Protein 2P0G (pdb70)

InterPro domains:
  IPR011893 Selenoprotein, Rdx-type [PF10262] (5-78)
  IPR011893 Selenoprotein, Rdx-type [TIGR02174] (6-77)
  IPR036249 Thioredoxin-like superfamily [SSF52833] (4-87)

CATH classification: 3.40.30.10

Solvent-accessible surface area: 13845 Å² total

Nearest PDB structures (foldseek):
  2p0g-assembly1_B  TM=1.013E+00  e=7.989E-17  Vibrio cholerae
  2oka-assembly1_D  TM=9.968E-01  e=2.629E-12  Pseudomonas aeruginosa
  2fa8-assembly1_D  TM=9.930E-01  e=7.915E-12  Agrobacterium fabrum str. C58
  2ojl-assembly1_A  TM=9.894E-01  e=1.043E-11  Bordetella parapertussis 12822
  2fa8-assembly1_A  TM=9.937E-01  e=1.576E-11  Agrobacterium fabrum str. C58

Foldseek 3Di:
DKEKEWEDAQPVPCVVLVVLQVLQCVVPVPVYPHHYYHHDHPPWTWMDIPNHTQDTCVVVVHDDDSVSVNVSNVVVD/DAKEKEWEDAQPVPCVVLVVLQVLQCVVPVPRHPHHYYHHDHPPWTWMDIPNHTQDTCVVVVHDDDSVSVNVSNVVVSD/DAKEKEWEDAQPPPCVVLVVLQVLQCVVPVPRHPHHYYHHDHPPWTWMDINNHTQDTCVVVVHDDDSVSVNVSNVVVSD/DKEKEWEDAQPVPCVVLVVLQVLQCVVPVPQYPHHYYHHDHPPWTWMDINNHTQDTCVVVVHDDDSVSVNVSNVVVTPD

Secondary structure (DSSP, 8-state):
-EEEEEEEETTTT--HHHHHHHHHHHHTTTTEEEEEEEEESTT-EEEEETTEEEEEHHHHTS---HHHHHHHHHTT-/--EEEEEEEETTTT--HHHHHHHHHHHHTTTTEEEEEEEEESTT-EEEEETTEEEEEHHHHTS---HHHHHHHHHTT--/--EEEEEEEETTTT--HHHHHHHHHHHHTTTTEEEEEEEEESTT-EEEEETTEEEEEHHHHTS---HHHHHHHHHHHH-/-EEEEEEEETTTT--HHHHHHHHHHHHTTTTEEEEEEEEESTT-EEEEETTEEEEEHHHHTS---HHHHHHHHHTTS--

Sequence (314 aa):
KAQIEIYYCRQCNWLRSAWLSQELLHTFSEEIEYVALHPDTGGRFEIFCNGVQIWERKQEGGFPEAKVLKQRVRDLINKAQIEIYYCRQCNWLRSAWLSQELLHTFSEEIEYVALHPDTGGRFEIFCNGVQIWERKQEGGFPEAKVLKQRVRDLIDNKAQIEIYYCRQCNWLRSAWLSQELLHTFSEEIEYVALHPDTGGRFEIFCNGVQIWERKQEGGFPEAKVLKQRVRDLIDKAQIEIYYCRQCNWLRSAWLSQELLHTFSEEIEYVALHPDTGGRFEIFCNGVQIWERKQEGGFPEAKVLKQRVRDLIDP

Radius of gyration: 19.04 Å; Cα contacts (8 Å, |Δi|>4): 590; chains: 4; bounding box: 46×48×53 Å

Organism: Vibrio cholerae serotype O1 (strain ATCC 39315 / El Tor Inaba N16961) (NCBI:txid243277)

B-factor: mean 28.13, std 13.21, range [5.03, 88.38]

Structure (mmCIF, N/CA/C/O backbone):
data_2P0G
#
_entry.id   2P0G
#
_cell.length_a   81.602
_cell.length_b   81.602
_cell.length_c   105.848
_cell.angle_alpha   90.000
_cell.angle_beta   90.000
_cell.angle_gamma   120.000
#
_symmetry.space_group_name_H-M   'P 31 2 1'
#
loop_
_entity.id
_entity.type
_entity.pdbx_description
1 polymer 'Selenoprotein W-related protein'
2 water water
#
loop_
_atom_site.group_PDB
_atom_site.id
_atom_site.type_symbol
_atom_site.label_atom_id
_atom_site.label_alt_id
_atom_site.label_comp_id
_atom_site.label_asym_id
_atom_site.label_entity_id
_atom_site.label_seq_id
_atom_site.pdbx_PDB_ins_code
_atom_site.Cartn_x
_atom_site.Cartn_y
_atom_site.Cartn_z
_atom_site.occupancy
_atom_site.B_iso_or_equiv
_atom_site.auth_seq_id
_atom_site.auth_comp_id
_atom_site.auth_asym_id
_atom_site.auth_atom_id
_atom_site.pdbx_PDB_model_num
ATOM 1 N N . LYS A 1 3 ? -38.863 26.855 29.102 1.00 31.87 3 LYS A N 1
ATOM 2 C CA . LYS A 1 3 ? -38.126 27.477 30.235 1.00 32.15 3 LYS A CA 1
ATOM 3 C C . LYS A 1 3 ? -37.393 28.742 29.799 1.00 30.50 3 LYS A C 1
ATOM 4 O O . LYS A 1 3 ? -36.944 28.856 28.656 1.00 30.73 3 LYS A O 1
ATOM 10 N N . ALA A 1 4 ? -37.271 29.685 30.727 1.00 28.15 4 ALA A N 1
ATOM 11 C CA . ALA A 1 4 ? -36.638 30.970 30.453 1.00 26.81 4 ALA A CA 1
ATOM 12 C C . ALA A 1 4 ? -35.163 30.922 30.070 1.00 26.14 4 ALA A C 1
ATOM 13 O O . ALA A 1 4 ? -34.386 30.142 30.617 1.00 26.03 4 ALA A O 1
ATOM 15 N N . GLN A 1 5 ? -34.799 31.769 29.113 1.00 24.35 5 GLN A N 1
ATOM 16 C CA . GLN A 1 5 ? -33.422 31.888 28.649 1.00 23.87 5 GLN A CA 1
ATOM 17 C C . GLN A 1 5 ? -33.009 33.318 28.956 1.00 22.29 5 GLN A C 1
ATOM 18 O O . GLN A 1 5 ? -33.545 34.265 28.380 1.00 22.60 5 GLN A O 1
ATOM 24 N N . ILE A 1 6 ? -32.063 33.467 29.875 1.00 20.81 6 ILE A N 1
ATOM 25 C CA . ILE A 1 6 ? -31.596 34.778 30.291 1.00 19.67 6 ILE A CA 1
ATOM 26 C C . ILE A 1 6 ? -30.151 35.055 29.886 1.00 18.93 6 ILE A C 1
ATOM 27 O O . ILE A 1 6 ? -29.262 34.232 30.108 1.00 16.24 6 ILE A O 1
ATOM 32 N N . GLU A 1 7 ? -29.930 36.221 29.287 1.00 18.56 7 GLU A N 1
ATOM 33 C CA . GLU A 1 7 ? -28.606 36.631 28.833 1.00 19.42 7 GLU A CA 1
ATOM 34 C C . GLU A 1 7 ? -28.193 37.921 29.544 1.00 17.66 7 GLU A C 1
ATOM 35 O O . GLU A 1 7 ? -28.967 38.878 29.606 1.00 15.96 7 GLU A O 1
ATOM 41 N N . ILE A 1 8 ? -26.975 37.944 30.076 1.00 17.48 8 ILE A N 1
ATOM 42 C CA . ILE A 1 8 ? -26.463 39.125 30.762 1.00 17.53 8 ILE A CA 1
ATOM 43 C C . ILE A 1 8 ? -25.173 39.600 30.096 1.00 17.78 8 ILE A C 1
ATOM 44 O O . ILE A 1 8 ? -24.151 38.915 30.150 1.00 19.05 8 ILE A O 1
ATOM 49 N N . TYR A 1 9 ? -25.224 40.766 29.459 1.00 17.48 9 TYR A N 1
ATOM 50 C CA . TYR A 1 9 ? -24.048 41.319 28.801 1.00 18.23 9 TYR A CA 1
ATOM 51 C C . TYR A 1 9 ? -23.443 42.406 29.680 1.00 15.87 9 TYR A C 1
ATOM 52 O O . TYR A 1 9 ? -24.129 43.352 30.070 1.00 15.52 9 TYR A O 1
ATOM 61 N N . TYR A 1 10 ? -22.159 42.268 29.996 1.00 15.83 10 TYR A N 1
ATOM 62 C CA . TYR A 1 10 ? -21.481 43.244 30.840 1.00 16.50 10 TYR A CA 1
ATOM 63 C C . TYR A 1 10 ? -20.131 43.652 30.269 1.00 17.31 10 TYR A C 1
ATOM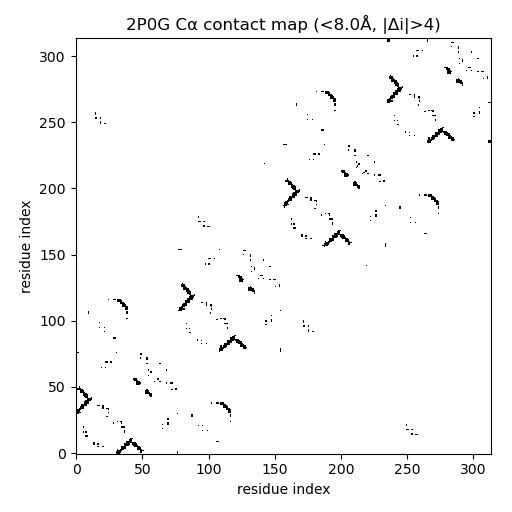 64 O O . TYR A 1 10 ? -19.418 42.832 29.690 1.00 16.18 10 TYR A O 1
ATOM 73 N N . CYS A 1 11 ? -19.779 44.920 30.440 1.00 21.78 11 CYS A N 1
ATOM 74 C CA . CYS A 1 11 ? -18.502 45.416 29.948 1.00 24.37 11 CYS A CA 1
ATOM 75 C C . CYS A 1 11 ? -17.358 44.662 30.614 1.00 24.93 11 CYS A C 1
ATOM 76 O O . CYS A 1 11 ? -17.158 44.741 31.826 1.00 25.32 11 CYS A O 1
ATOM 79 N N . ARG A 1 12 ? -16.616 43.930 29.792 1.00 28.82 12 ARG A N 1
ATOM 80 C CA . ARG A 1 12 ? -15.485 43.105 30.215 1.00 32.19 12 ARG A CA 1
ATOM 81 C C . ARG A 1 12 ? -14.422 43.767 31.094 1.00 32.75 12 ARG A C 1
ATOM 82 O O . ARG A 1 12 ? -13.911 43.146 32.026 1.00 32.49 12 ARG A O 1
ATOM 90 N N . GLN A 1 13 ? -14.086 45.017 30.798 1.00 34.54 13 GLN A N 1
ATOM 91 C CA . GLN A 1 13 ? -13.048 45.724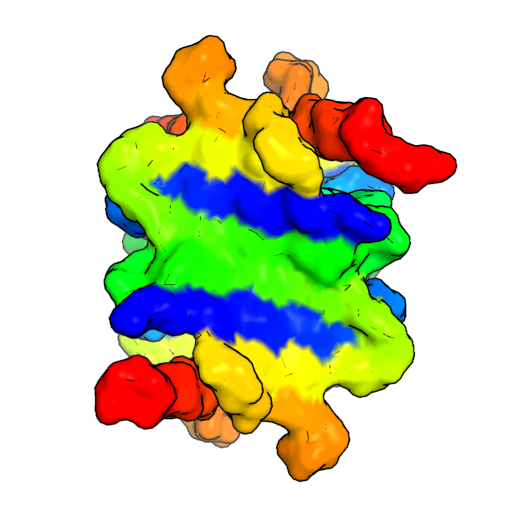 31.547 1.00 37.05 13 GLN A CA 1
ATOM 92 C C . GLN A 1 13 ? -13.541 46.730 32.586 1.00 34.65 13 GLN A C 1
ATOM 93 O O . GLN A 1 13 ? -12.735 47.406 33.220 1.00 33.01 13 GLN A O 1
ATOM 99 N N . CYS A 1 14 ? -14.851 46.835 32.766 1.00 32.23 14 CYS A N 1
ATOM 100 C CA . CYS A 1 14 ? -15.397 47.772 33.742 1.00 31.53 14 CYS A CA 1
ATOM 101 C C . CYS A 1 14 ? -15.527 47.131 35.114 1.00 32.43 14 CYS A C 1
ATOM 102 O O . CYS A 1 14 ? -16.099 47.726 36.023 1.00 31.77 14 CYS A O 1
ATOM 105 N N . ASN A 1 15 ? -15.009 45.914 35.253 1.00 31.60 15 ASN A N 1
ATOM 106 C CA . ASN A 1 15 ? -15.081 45.190 36.516 1.00 32.23 15 ASN A CA 1
ATOM 107 C C . ASN A 1 15 ? -16.549 45.042 36.915 1.00 30.30 15 ASN A C 1
ATOM 108 O O . ASN A 1 15 ? -16.944 45.409 38.022 1.00 29.22 15 ASN A O 1
ATOM 113 N N . TRP A 1 16 ? -17.353 44.509 36.002 1.00 25.79 16 TRP A N 1
ATOM 114 C CA . TRP A 1 16 ? -18.774 44.321 36.258 1.00 21.67 16 TRP A CA 1
ATOM 115 C C . TRP A 1 16 ? -19.173 42.851 36.304 1.00 21.14 16 TRP A C 1
ATOM 116 O O . TRP A 1 16 ? -20.348 42.528 36.476 1.00 20.04 16 TRP A O 1
ATOM 135 N N . LEU A 1 18 ? -18.444 40.666 38.606 1.00 15.73 18 LEU A N 1
ATOM 136 C CA . LEU A 1 18 ? -18.871 40.399 39.972 1.00 14.73 18 LEU A CA 1
ATOM 137 C C . LEU A 1 18 ? -20.374 40.595 40.152 1.00 15.67 18 LEU A C 1
ATOM 138 O O . LEU A 1 18 ? -21.086 39.666 40.535 1.00 16.39 18 LEU A O 1
ATOM 143 N N . ARG A 1 19 ? -20.859 41.796 39.862 1.00 15.67 19 ARG A N 1
ATOM 144 C CA . ARG A 1 19 ? -22.278 42.093 40.010 1.00 15.05 19 ARG A CA 1
ATOM 145 C C . ARG A 1 19 ? -23.143 41.293 39.037 1.00 15.06 19 ARG A C 1
ATOM 146 O O . ARG A 1 19 ? -24.314 41.025 39.310 1.00 14.92 19 ARG A O 1
ATOM 154 N N . SER A 1 20 ? -22.564 40.910 37.904 1.00 15.48 20 SER A N 1
ATOM 155 C CA . SER A 1 20 ? -23.293 40.129 36.913 1.00 13.09 20 SER A CA 1
ATOM 156 C C . SER A 1 20 ? -23.490 38.706 37.423 1.00 14.79 20 SER A C 1
ATOM 157 O O . SER A 1 20 ? -24.580 38.141 37.312 1.00 14.00 20 SER A O 1
ATOM 160 N N . ALA A 1 21 ? -22.426 38.133 37.979 1.00 13.37 21 ALA A N 1
ATOM 161 C CA . ALA A 1 21 ? -22.472 36.776 38.515 1.00 12.88 21 ALA A CA 1
ATOM 162 C C . ALA A 1 21 ? -23.447 36.725 39.679 1.00 12.56 21 ALA A C 1
ATOM 163 O O . ALA A 1 21 ? -24.142 35.727 39.872 1.00 11.37 21 ALA A O 1
ATOM 165 N N . TRP A 1 22 ? -23.491 37.803 40.457 1.00 11.55 22 TRP A N 1
ATOM 166 C CA . TRP A 1 22 ? -24.396 37.881 41.597 1.00 10.26 22 TRP A CA 1
ATOM 167 C C . TRP A 1 22 ? -25.839 37.846 41.116 1.00 12.22 22 TRP A C 1
ATOM 168 O O . TRP A 1 22 ? -26.624 36.997 41.538 1.00 13.17 22 TRP A O 1
ATOM 179 N N . LEU A 1 23 ? -26.184 38.777 40.235 1.00 13.85 23 LEU A N 1
ATOM 180 C CA . LEU A 1 23 ? -27.530 38.847 39.682 1.00 14.21 23 LEU A CA 1
ATOM 181 C C . LEU A 1 23 ? -27.907 37.516 39.042 1.00 13.34 23 LEU A C 1
ATOM 182 O O . LEU A 1 23 ? -29.057 37.085 39.115 1.00 17.66 23 LEU A O 1
ATOM 187 N N . SER A 1 24 ? -26.929 36.866 38.416 1.00 15.10 24 SER A N 1
ATOM 188 C CA . SER A 1 24 ? -27.158 35.573 37.776 1.00 13.91 24 SER A CA 1
ATOM 189 C C . SER A 1 24 ? -27.630 34.553 38.805 1.00 14.02 24 SER A C 1
ATOM 190 O O . SER A 1 24 ? -28.606 33.834 38.577 1.00 16.83 24 SER A O 1
ATOM 193 N N . GLN A 1 25 ? -26.930 34.495 39.934 1.00 14.15 25 GLN A N 1
ATOM 194 C CA . GLN A 1 25 ? -27.273 33.557 40.998 1.00 15.38 25 GLN A CA 1
ATOM 195 C C . GLN A 1 25 ? -28.590 33.916 41.672 1.00 13.82 25 GLN A C 1
ATOM 196 O O . GLN A 1 25 ? -29.311 33.030 42.129 1.00 13.74 25 GLN A O 1
ATOM 202 N N . GLU A 1 26 ? -28.908 35.206 41.739 1.00 12.67 26 GLU A N 1
ATOM 203 C CA . GLU A 1 26 ? -30.168 35.632 42.340 1.00 13.73 26 GLU A CA 1
ATOM 204 C C . GLU A 1 26 ? -31.322 35.031 41.538 1.00 14.73 26 GLU A C 1
ATOM 205 O O . GLU A 1 26 ? -32.296 34.543 42.105 1.00 15.29 26 GLU A O 1
ATOM 211 N N . LEU A 1 27 ? -31.189 35.066 40.214 1.00 16.94 27 LEU A N 1
ATOM 212 C CA . LEU A 1 27 ? -32.205 34.532 39.317 1.00 17.33 27 LEU A CA 1
ATOM 213 C C . LEU A 1 27 ? -32.251 33.005 39.339 1.00 17.43 27 LEU A C 1
ATOM 214 O O . LEU A 1 27 ? -33.327 32.410 39.384 1.00 15.79 27 LEU A O 1
ATOM 219 N N . LEU A 1 28 ? -31.081 32.376 39.305 1.00 19.36 28 LEU A N 1
ATOM 220 C CA . LEU A 1 28 ? -30.995 30.920 39.328 1.00 19.34 28 LEU A CA 1
ATOM 221 C C . LEU A 1 28 ? -31.554 30.358 40.635 1.00 20.88 28 LEU A C 1
ATOM 222 O O . LEU A 1 28 ? -32.120 29.263 40.664 1.00 21.11 28 LEU A O 1
ATOM 227 N N . HIS A 1 29 ? -31.396 31.121 41.710 1.00 20.68 29 HIS A N 1
ATOM 228 C CA . HIS A 1 29 ? -31.863 30.707 43.025 1.00 23.49 29 HIS A CA 1
ATOM 229 C C . HIS A 1 29 ? -33.377 30.849 43.160 1.00 23.75 29 HIS A C 1
ATOM 230 O O . HIS A 1 29 ? -34.047 29.957 43.682 1.00 24.05 29 HIS A O 1
ATOM 237 N N . THR A 1 30 ? -33.908 31.966 42.674 1.00 22.80 30 THR A N 1
ATOM 238 C CA . THR A 1 30 ? -35.337 32.246 42.756 1.00 24.12 30 THR A CA 1
ATOM 239 C C . THR A 1 30 ? -36.192 31.472 41.755 1.00 24.17 30 THR A C 1
ATOM 240 O O . THR A 1 30 ? -37.303 31.054 42.080 1.00 24.80 30 THR A O 1
ATOM 244 N N . PHE A 1 31 ? -35.672 31.277 40.548 1.00 22.40 31 PHE A N 1
ATOM 245 C CA . PHE A 1 31 ? -36.402 30.567 39.502 1.00 22.72 31 PHE A CA 1
ATOM 246 C C . PHE A 1 31 ? -35.666 29.300 39.070 1.00 25.21 31 PHE A C 1
ATOM 247 O O . PHE A 1 31 ? -35.588 28.987 37.880 1.00 22.88 31 PHE A O 1
ATOM 255 N N . SER A 1 32 ? -35.139 28.567 40.044 1.00 27.37 32 SER A N 1
ATOM 256 C CA . SER A 1 32 ? -34.388 27.346 39.776 1.00 30.73 32 SER A CA 1
ATOM 257 C C . SER A 1 32 ? -35.135 26.321 38.929 1.00 32.97 32 SER A C 1
ATOM 258 O O . SER A 1 32 ? -34.514 25.459 38.309 1.00 34.13 32 SER A O 1
ATOM 261 N N . GLU A 1 33 ? -36.459 26.417 38.896 1.00 35.49 33 GLU A N 1
ATOM 262 C CA . GLU A 1 33 ? -37.260 25.471 38.129 1.00 38.78 33 GLU A CA 1
ATOM 263 C C . GLU A 1 33 ? -37.889 26.011 36.849 1.00 36.46 33 GLU A C 1
ATOM 264 O O . GLU A 1 33 ? -38.378 25.236 36.029 1.00 36.77 33 GLU A O 1
ATOM 270 N N . GLU A 1 34 ? -37.873 27.327 36.669 1.00 36.75 34 GLU A N 1
ATOM 271 C CA . GLU A 1 34 ? -38.459 27.924 35.471 1.00 36.96 34 GLU A CA 1
ATOM 272 C C . GLU A 1 34 ? -37.395 28.435 34.507 1.00 33.20 34 GLU A C 1
ATOM 273 O O . GLU A 1 34 ? -37.713 28.977 33.449 1.00 34.24 34 GLU A O 1
ATOM 279 N N . ILE A 1 35 ? -36.130 28.260 34.872 1.00 28.69 35 ILE A N 1
ATOM 280 C CA . ILE A 1 35 ? -35.033 28.732 34.033 1.00 26.17 35 ILE A CA 1
ATOM 281 C C . ILE A 1 35 ? -34.286 27.629 33.297 1.00 24.52 35 ILE A C 1
ATOM 282 O O . ILE A 1 35 ? -33.909 26.616 33.887 1.00 23.90 35 ILE A O 1
ATOM 287 N N . GLU A 1 36 ? -34.073 27.839 32.002 1.00 22.65 36 GLU A N 1
ATOM 288 C CA . GLU A 1 36 ? -33.343 26.882 31.183 1.00 24.05 36 GLU A CA 1
ATOM 289 C C . GLU A 1 36 ? -31.873 27.146 31.460 1.00 21.74 36 GLU A C 1
ATOM 290 O O . GLU A 1 36 ? -31.092 26.221 31.686 1.00 20.33 36 GLU A O 1
ATOM 296 N N . TYR A 1 37 ? -31.513 28.426 31.450 1.00 19.82 37 TYR A N 1
ATOM 297 C CA . TYR A 1 37 ? -30.143 28.842 31.706 1.00 17.67 37 TYR A CA 1
ATOM 298 C C . TYR A 1 37 ? -30.006 30.354 31.827 1.00 16.77 37 TYR A C 1
ATOM 299 O O . TYR A 1 37 ? -30.838 31.117 31.330 1.00 16.72 37 TYR A O 1
ATOM 308 N N . VAL A 1 38 ? -28.941 30.769 32.502 1.00 15.35 38 VAL A N 1
ATOM 309 C CA . VAL A 1 38 ? -28.603 32.175 32.658 1.00 11.93 38 VAL A CA 1
ATOM 310 C C . VAL A 1 38 ? -27.202 32.226 32.073 1.00 13.23 38 VAL A C 1
ATOM 311 O O . VAL A 1 38 ? -26.310 31.504 32.527 1.00 13.79 38 VAL A O 1
ATOM 315 N N . ALA A 1 39 ? -27.005 33.050 31.052 1.00 13.02 39 ALA A N 1
ATOM 316 C CA . ALA A 1 39 ? -25.699 33.141 30.418 1.00 13.08 39 ALA A CA 1
ATOM 317 C C . ALA A 1 39 ? -25.054 34.495 30.620 1.00 15.40 39 ALA A C 1
ATOM 318 O O . ALA A 1 39 ? -25.705 35.532 30.492 1.00 16.15 39 ALA A O 1
ATOM 320 N N . LEU A 1 40 ? -23.768 34.472 30.943 1.00 14.51 40 LEU A N 1
ATOM 321 C CA . LEU A 1 40 ? -23.000 35.691 31.152 1.00 14.50 40 LEU A CA 1
ATOM 322 C C . LEU A 1 40 ? -22.128 35.948 29.927 1.00 15.01 40 LEU A C 1
ATOM 323 O O . LEU A 1 40 ? -21.324 35.099 29.533 1.00 12.30 40 LEU A O 1
ATOM 328 N N . HIS A 1 41 ? -22.300 37.119 29.325 1.00 15.19 41 HIS A N 1
ATOM 329 C CA . HIS A 1 41 ? -21.541 37.488 28.137 1.00 17.50 41 HIS A CA 1
ATOM 330 C C . HIS A 1 41 ? -20.543 38.612 28.376 1.00 19.53 41 HIS A C 1
ATOM 331 O O . HIS A 1 41 ? -20.934 39.772 28.506 1.00 18.99 41 HIS A O 1
ATOM 338 N N . PRO A 1 42 ? -19.243 38.293 28.449 1.00 21.68 42 PRO A N 1
ATOM 339 C CA . PRO A 1 42 ? -18.298 39.391 28.661 1.00 23.67 42 PRO A CA 1
ATOM 340 C C . PRO A 1 42 ? -18.397 40.283 27.421 1.00 25.91 42 PRO A C 1
ATOM 341 O O . PRO A 1 42 ? -18.308 39.788 26.297 1.00 25.52 42 PRO A O 1
ATOM 345 N N . ASP A 1 43 ? -18.592 41.584 27.616 1.00 30.90 43 ASP A N 1
ATOM 346 C CA . ASP A 1 43 ? -18.740 42.491 26.478 1.00 36.76 43 ASP A CA 1
ATOM 347 C C . ASP A 1 43 ? -17.787 43.682 26.448 1.00 36.91 43 ASP A C 1
ATOM 348 O O . ASP A 1 43 ? -16.813 43.737 27.195 1.00 36.60 43 ASP A O 1
ATOM 353 N N . THR A 1 44 ? -18.092 44.641 25.575 1.00 39.13 44 THR A N 1
ATOM 354 C CA . THR A 1 44 ? -17.273 45.838 25.409 1.00 42.40 44 THR A CA 1
ATOM 355 C C . THR A 1 44 ? -17.722 47.039 26.243 1.00 40.11 44 THR A C 1
ATOM 356 O O . THR A 1 44 ? -18.794 47.038 26.850 1.00 41.60 44 THR A O 1
ATOM 360 N N . GLY A 1 45 ? -16.877 48.065 26.240 1.00 39.23 45 GLY A N 1
ATOM 361 C CA . GLY A 1 45 ? -17.105 49.288 26.991 1.00 38.43 45 GLY A CA 1
ATOM 362 C C . GLY A 1 45 ? -18.500 49.764 27.358 1.00 36.99 45 GLY A C 1
ATOM 363 O O . GLY A 1 45 ? -19.396 49.852 26.518 1.00 37.83 45 GLY A O 1
ATOM 364 N N . GLY A 1 46 ? -18.658 50.082 28.640 1.00 34.71 46 GLY A N 1
ATOM 365 C CA . GLY A 1 46 ? -19.910 50.598 29.166 1.00 33.02 46 GLY A CA 1
ATOM 366 C C . GLY A 1 46 ? -21.187 49.800 29.000 1.00 31.80 46 GLY A C 1
ATOM 367 O O . GLY A 1 46 ? -22.244 50.241 29.455 1.00 32.26 46 GLY A O 1
ATOM 368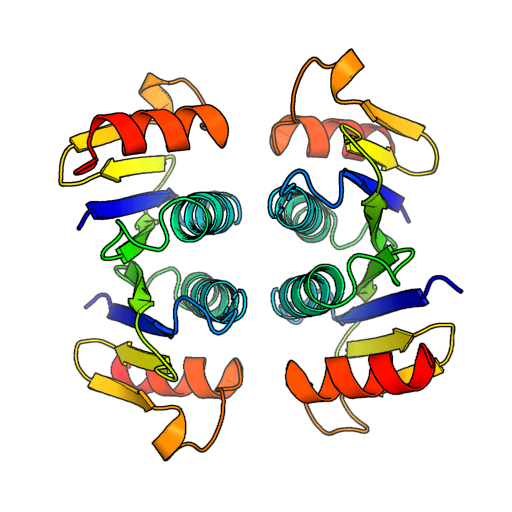 N N . ARG A 1 47 ? -21.117 48.634 28.370 1.00 31.27 47 ARG A N 1
ATOM 369 C CA . ARG A 1 47 ? -22.325 47.845 28.176 1.00 32.86 47 ARG A CA 1
ATOM 370 C C . ARG A 1 47 ? -22.722 46.971 29.359 1.00 30.16 47 ARG A C 1
ATOM 371 O O . ARG A 1 47 ? -21.892 46.295 29.965 1.00 29.40 47 ARG A O 1
ATOM 379 N N . PHE A 1 48 ? -24.009 47.014 29.680 1.00 28.74 48 PHE A N 1
ATOM 380 C CA . PHE A 1 48 ? -24.607 46.203 30.735 1.00 29.08 48 PHE A CA 1
ATOM 381 C C . PHE A 1 48 ? -26.070 46.106 30.332 1.00 28.46 48 PHE A C 1
ATOM 382 O O . PHE A 1 48 ? -26.845 47.039 30.539 1.00 28.42 48 PHE A O 1
ATOM 390 N N . GLU A 1 49 ? -26.439 44.972 29.754 1.00 27.48 49 GLU A N 1
ATOM 391 C CA . GLU A 1 49 ? -27.796 44.773 29.279 1.00 28.18 49 GLU A CA 1
ATOM 392 C C . GLU A 1 49 ? -28.249 43.348 29.574 1.00 26.25 49 GLU A C 1
ATOM 393 O O . GLU A 1 49 ? -27.474 42.404 29.431 1.00 27.17 49 GLU A O 1
ATOM 399 N N . ILE A 1 50 ? -29.503 43.197 29.986 1.00 21.91 50 ILE A N 1
ATOM 400 C CA . ILE A 1 50 ? -30.041 41.884 30.310 1.00 19.94 50 ILE A CA 1
ATOM 401 C C . ILE A 1 50 ? -31.260 41.541 29.460 1.00 21.04 50 ILE A C 1
ATOM 402 O O . ILE A 1 50 ? -32.130 42.381 29.228 1.00 18.84 50 ILE A O 1
ATOM 407 N N . PHE A 1 51 ? -31.310 40.296 28.997 1.00 21.19 51 PHE A N 1
ATOM 408 C CA . PHE A 1 51 ? -32.404 39.821 28.162 1.00 22.22 51 PHE A CA 1
ATOM 409 C C . PHE A 1 51 ? -33.051 38.578 28.758 1.00 21.53 51 PHE A C 1
ATOM 410 O O . PHE A 1 51 ? -32.379 37.751 29.373 1.00 20.89 51 PHE A O 1
ATOM 418 N N . CYS A 1 52 ? -34.360 38.455 28.567 1.00 20.98 52 CYS A N 1
ATOM 419 C CA . CYS A 1 52 ? -35.114 37.308 29.051 1.00 21.31 52 CYS A CA 1
ATOM 420 C C . CYS A 1 52 ? -36.008 36.847 27.906 1.00 22.49 52 CYS A C 1
ATOM 421 O O . CYS A 1 52 ? -36.887 37.584 27.454 1.00 21.25 52 CYS A O 1
ATOM 424 N N . ASN A 1 53 ? -35.772 35.630 27.432 1.00 22.58 53 ASN A N 1
ATOM 425 C CA . ASN A 1 53 ? -36.539 35.080 26.321 1.00 23.66 53 ASN A CA 1
ATOM 426 C C . ASN A 1 53 ? -36.570 36.062 25.153 1.00 24.25 53 ASN A C 1
ATOM 427 O O . ASN A 1 53 ? -37.606 36.258 24.526 1.00 23.82 53 ASN A O 1
ATOM 432 N N . GLY A 1 54 ? -35.428 36.685 24.879 1.00 24.89 54 GLY A N 1
ATOM 433 C CA . GLY A 1 54 ? -35.344 37.623 23.774 1.00 25.54 54 GLY A CA 1
ATOM 434 C C . GLY A 1 54 ? -35.798 39.040 24.074 1.00 24.82 54 GLY A C 1
ATOM 435 O O . GLY A 1 54 ? -35.561 39.949 23.275 1.00 26.07 54 GLY A O 1
ATOM 436 N N . VAL A 1 55 ? -36.448 39.234 25.216 1.00 24.49 55 VAL A N 1
ATOM 437 C CA . VAL A 1 55 ? -36.931 40.556 25.601 1.00 24.63 55 VAL A CA 1
ATOM 438 C C . VAL A 1 55 ? -35.954 41.280 26.521 1.00 27.07 55 VAL A C 1
ATOM 439 O O . VAL A 1 55 ? -35.567 40.751 27.562 1.00 27.03 55 VAL A O 1
ATOM 443 N N . GLN A 1 56 ? -35.559 42.489 26.133 1.00 27.17 56 GLN A N 1
ATOM 444 C CA . GLN A 1 56 ? -34.642 43.282 26.942 1.00 28.58 56 GLN A CA 1
ATOM 445 C C . GLN A 1 56 ? -35.369 43.742 28.199 1.00 28.84 56 GLN A C 1
ATOM 446 O O . GLN A 1 56 ? -36.372 44.451 28.115 1.00 29.49 56 GLN A O 1
ATOM 452 N N . ILE A 1 57 ? -34.872 43.333 29.361 1.00 27.11 57 ILE A N 1
ATOM 453 C CA . ILE A 1 57 ? -35.491 43.728 30.616 1.00 25.10 57 ILE A CA 1
ATOM 454 C C . ILE A 1 57 ? -34.611 44.697 31.393 1.00 25.85 57 ILE A C 1
ATOM 455 O O . ILE A 1 57 ? -34.939 45.083 32.515 1.00 24.82 57 ILE A O 1
ATOM 460 N N . TRP A 1 58 ? -33.492 45.094 30.794 1.00 27.69 58 TRP A N 1
ATOM 461 C CA . TRP A 1 58 ? -32.592 46.043 31.439 1.00 28.89 58 TRP A CA 1
ATOM 462 C C . TRP A 1 58 ? -31.488 46.555 30.528 1.00 31.07 58 TRP A C 1
ATOM 463 O O . TRP A 1 58 ? -30.850 45.794 29.800 1.00 32.62 58 TRP A O 1
ATOM 474 N N . GLU A 1 59 ? -31.274 47.864 30.600 1.00 34.24 59 GLU A N 1
ATOM 475 C CA . GLU A 1 59 ? -30.264 48.560 29.816 1.00 37.97 59 GLU A CA 1
ATOM 476 C C . GLU A 1 59 ? -29.714 49.679 30.695 1.00 37.62 59 GLU A C 1
ATOM 477 O O . GLU A 1 59 ? -30.438 50.602 31.071 1.00 37.63 59 GLU A O 1
ATOM 483 N N . ARG A 1 60 ? -28.427 49.586 31.015 1.00 38.26 60 ARG A N 1
ATOM 484 C CA . ARG A 1 60 ? -27.778 50.557 31.889 1.00 39.77 60 ARG A CA 1
ATOM 485 C C . ARG A 1 60 ? -28.077 52.023 31.609 1.00 41.29 60 ARG A C 1
ATOM 486 O O . ARG A 1 60 ? -28.536 52.736 32.489 1.00 40.35 60 ARG A O 1
ATOM 494 N N . LYS A 1 61 ? -27.803 52.484 30.400 1.00 43.69 61 LYS A N 1
ATOM 495 C CA . LYS A 1 61 ? -28.054 53.880 30.066 1.00 47.86 61 LYS A CA 1
ATOM 496 C C . LYS A 1 61 ? -29.510 54.236 30.227 1.00 47.83 61 LYS A C 1
ATOM 497 O O . LYS A 1 61 ? -29.859 55.226 30.871 1.00 50.03 61 LYS A O 1
ATOM 503 N N . GLN A 1 62 ? -30.356 53.406 29.635 1.00 47.93 62 GLN A N 1
ATOM 504 C CA . GLN A 1 62 ? -31.798 53.585 29.677 1.00 49.35 62 GLN A CA 1
ATOM 505 C C . GLN A 1 62 ? -32.277 53.753 31.118 1.00 45.96 62 GLN A C 1
ATOM 506 O O . GLN A 1 62 ? -33.002 54.695 31.443 1.00 42.63 62 GLN A O 1
ATOM 512 N N . GLU A 1 63 ? -31.858 52.827 31.976 1.00 48.15 63 GLU A N 1
ATOM 513 C CA . GLU A 1 63 ? -32.239 52.841 33.390 1.00 41.97 63 GLU A CA 1
ATOM 514 C C . GLU A 1 63 ? -31.388 53.792 34.219 1.00 39.94 63 GLU A C 1
ATOM 515 O O . GLU A 1 63 ? -31.753 54.137 35.346 1.00 32.20 63 GLU A O 1
ATOM 521 N N . GLY A 1 64 ? -30.239 54.177 33.677 1.00 34.73 64 GLY A N 1
ATOM 522 C CA . GLY A 1 64 ? -29.361 55.075 34.399 1.00 36.72 64 GLY A CA 1
ATOM 523 C C . GLY A 1 64 ? -28.729 54.408 35.600 1.00 37.65 64 GLY A C 1
ATOM 524 O O . GLY A 1 64 ? -28.599 55.035 36.650 1.00 40.69 64 GLY A O 1
ATOM 525 N N . GLY A 1 65 ? -28.343 53.140 35.452 1.00 38.88 65 GLY A N 1
ATOM 526 C CA . GLY A 1 65 ? -27.739 52.422 36.558 1.00 37.48 65 GLY A CA 1
ATOM 527 C C . GLY A 1 65 ? -27.894 50.917 36.500 1.00 35.40 65 GLY A C 1
ATOM 528 O O . GLY A 1 65 ? -28.118 50.344 35.437 1.00 35.88 65 GLY A O 1
ATOM 529 N N . PHE A 1 66 ? -27.772 50.275 37.659 1.00 31.98 66 PHE A N 1
ATOM 530 C CA . PHE A 1 66 ? -27.886 48.827 37.759 1.00 30.41 66 PHE A CA 1
ATOM 531 C C . PHE A 1 66 ? -29.120 48.438 38.572 1.00 31.40 66 PHE A C 1
ATOM 532 O O . PHE A 1 66 ? -29.503 49.128 39.514 1.00 29.91 66 PHE A O 1
ATOM 540 N N . PRO A 1 67 ? -29.752 47.309 38.201 1.00 29.94 67 PRO A N 1
ATOM 541 C CA . PRO A 1 67 ? -30.958 46.784 38.849 1.00 30.74 67 PRO A CA 1
ATOM 542 C C . PRO A 1 67 ? -30.812 46.194 40.235 1.00 32.68 67 PRO A C 1
ATOM 543 O O . PRO A 1 67 ? -29.778 45.607 40.581 1.00 33.05 67 PRO A O 1
ATOM 547 N N . GLU A 1 68 ? -31.871 46.354 41.008 1.00 33.45 68 GLU A N 1
ATOM 548 C CA . GLU A 1 68 ? -31.926 45.818 42.349 1.00 37.47 68 GLU A CA 1
ATOM 549 C C . GLU A 1 68 ? -32.361 44.387 42.129 1.00 35.05 68 GLU A C 1
ATOM 550 O O . GLU A 1 68 ? -33.010 44.083 41.132 1.00 35.11 68 GLU A O 1
ATOM 556 N N . ALA A 1 69 ? -31.990 43.509 43.044 1.00 33.54 69 ALA A N 1
ATOM 557 C CA . ALA A 1 69 ? -32.369 42.118 42.908 1.00 32.56 69 ALA A CA 1
ATOM 558 C C . ALA A 1 69 ? -33.881 41.980 42.759 1.00 32.50 69 ALA A C 1
ATOM 559 O O . ALA A 1 69 ? -34.363 41.239 41.903 1.00 31.10 69 ALA A O 1
ATOM 561 N N . LYS A 1 70 ? -34.629 42.708 43.583 1.00 32.85 70 LYS A N 1
ATOM 562 C CA . LYS A 1 70 ? -36.084 42.651 43.557 1.00 34.97 70 LYS A CA 1
ATOM 563 C C . LYS A 1 70 ? -36.686 43.049 42.206 1.00 31.02 70 LYS A C 1
ATOM 564 O O . LYS A 1 70 ? -37.550 42.350 41.672 1.00 31.37 70 LYS A O 1
ATOM 570 N N . VAL A 1 71 ? -36.234 44.173 41.660 1.00 28.44 71 VAL A N 1
ATOM 571 C CA . VAL A 1 71 ? -36.732 44.655 40.379 1.00 27.37 71 VAL A CA 1
ATOM 572 C C . VAL A 1 71 ? -36.472 43.657 39.250 1.00 25.49 71 VAL A C 1
ATOM 573 O O . VAL A 1 71 ? -37.365 43.354 38.459 1.00 25.61 71 VAL A O 1
ATOM 577 N N . LEU A 1 72 ? -35.250 43.142 39.180 1.00 24.44 72 LEU A N 1
ATOM 578 C CA . LEU A 1 72 ? -34.898 42.187 38.140 1.00 24.42 72 LEU A CA 1
ATOM 579 C C . LEU A 1 72 ? -35.733 40.917 38.237 1.00 24.42 72 LEU A C 1
ATOM 580 O O . LEU A 1 72 ? -36.176 40.380 37.222 1.00 24.44 72 LEU A O 1
ATOM 585 N N . LYS A 1 73 ? -35.937 40.434 39.457 1.00 23.97 73 LYS A N 1
ATOM 586 C CA . LYS A 1 73 ? -36.722 39.222 39.681 1.00 26.66 73 LYS A CA 1
ATOM 587 C C . LYS A 1 73 ? -38.124 39.442 39.158 1.00 26.65 73 LYS A C 1
ATOM 588 O O . LYS A 1 73 ? -38.718 38.580 38.508 1.00 25.90 73 LYS A O 1
ATOM 594 N N . GLN A 1 74 ? -38.649 40.616 39.459 1.00 26.99 74 GLN A N 1
ATOM 595 C CA . GLN A 1 74 ? -39.984 40.943 39.045 1.00 29.98 74 GLN A CA 1
ATOM 596 C C . GLN A 1 74 ? -40.161 41.035 37.528 1.00 28.37 74 GLN A C 1
ATOM 597 O O . GLN A 1 74 ? -41.128 40.502 36.988 1.00 28.16 74 GLN A O 1
ATOM 603 N N . ARG A 1 75 ? -39.230 41.698 36.846 1.00 27.05 75 ARG A N 1
ATOM 604 C CA . ARG A 1 75 ? -39.303 41.823 35.396 1.00 26.08 75 ARG A CA 1
ATOM 605 C C . ARG A 1 75 ? -39.181 40.455 34.720 1.00 26.42 75 ARG A C 1
ATOM 606 O O . ARG A 1 75 ? -39.738 40.230 33.643 1.00 26.48 75 ARG A O 1
ATOM 614 N N . VAL A 1 76 ? -38.444 39.548 35.354 1.00 26.17 76 VAL A N 1
ATOM 615 C CA . VAL A 1 76 ? -38.280 38.202 34.824 1.00 26.15 76 VAL A CA 1
ATOM 616 C C . VAL A 1 76 ? -39.569 37.421 35.060 1.00 28.81 76 VAL A C 1
ATOM 617 O O . VAL A 1 76 ? -40.040 36.702 34.186 1.00 27.94 76 VAL A O 1
ATOM 621 N N . ARG A 1 77 ? -40.127 37.582 36.255 1.00 30.53 77 ARG A N 1
ATOM 622 C CA . ARG A 1 77 ? -41.358 36.903 36.637 1.00 33.69 77 ARG A CA 1
ATOM 623 C C . ARG A 1 77 ? -42.514 37.242 35.701 1.00 35.68 77 ARG A C 1
ATOM 624 O O . ARG A 1 77 ? -43.289 36.373 35.324 1.00 34.32 77 ARG A O 1
ATOM 632 N N . ASP A 1 78 ? -42.618 38.507 35.309 1.00 38.30 78 ASP A N 1
ATOM 633 C CA . ASP A 1 78 ? -43.693 38.949 34.417 1.00 40.32 78 ASP A CA 1
ATOM 634 C C . ASP A 1 78 ? -43.573 38.352 33.013 1.00 39.44 78 ASP A C 1
ATOM 635 O O . ASP A 1 78 ? -44.537 38.378 32.234 1.00 41.20 78 ASP A O 1
ATOM 640 N N . LEU A 1 79 ? -42.398 37.826 32.677 1.00 36.44 79 LEU A N 1
ATOM 641 C CA . LEU A 1 79 ? -42.195 37.250 31.350 1.00 33.80 79 LEU A CA 1
ATOM 642 C C . LEU A 1 79 ? -42.288 35.724 31.324 1.00 33.86 79 LEU A C 1
ATOM 643 O O . LEU A 1 79 ? -42.289 35.121 30.251 1.00 36.41 79 LEU A O 1
ATOM 648 N N . ILE A 1 80 ? -42.397 35.081 32.475 1.00 28.90 80 ILE A N 1
ATOM 649 C CA . ILE A 1 80 ? -42.506 33.636 32.457 1.00 26.47 80 ILE A CA 1
ATOM 650 C C . ILE A 1 80 ? -43.837 33.161 33.013 1.00 26.95 80 ILE A C 1
ATOM 651 O O . ILE A 1 80 ? -44.231 32.024 32.685 1.00 27.26 80 ILE A O 1
ATOM 656 N N . ASN B 1 2 ? -14.205 30.629 17.413 1.00 55.61 2 ASN B N 1
ATOM 657 C 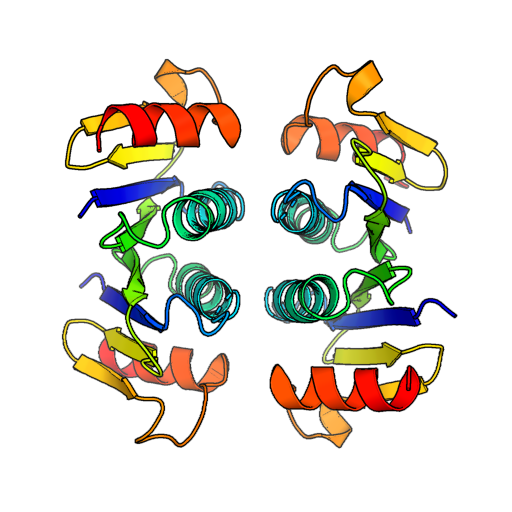CA . ASN B 1 2 ? -13.232 31.666 17.863 1.00 53.79 2 ASN B CA 1
ATOM 658 C C . ASN B 1 2 ? -13.517 32.025 19.314 1.00 51.34 2 ASN B C 1
ATOM 659 O O . ASN B 1 2 ? -12.606 32.094 20.140 1.00 53.39 2 ASN B O 1
ATOM 664 N N . LYS B 1 3 ? -14.789 32.269 19.610 1.00 46.19 3 LYS B N 1
ATOM 665 C CA . LYS B 1 3 ? -15.210 32.598 20.966 1.00 41.05 3 LYS B CA 1
ATOM 666 C C . LYS B 1 3 ? -15.869 31.364 21.564 1.00 36.21 3 LYS B C 1
ATOM 667 O O . LYS B 1 3 ? -16.845 30.843 21.025 1.00 36.27 3 LYS B O 1
ATOM 673 N N . ALA B 1 4 ? -15.327 30.902 22.682 1.00 30.33 4 ALA B N 1
ATOM 674 C CA . ALA B 1 4 ? -15.832 29.705 23.336 1.00 26.13 4 ALA B CA 1
ATOM 675 C C . ALA B 1 4 ? -17.222 29.832 23.945 1.00 23.41 4 ALA B C 1
ATOM 676 O O . ALA B 1 4 ? -17.588 30.872 24.495 1.00 20.80 4 ALA B O 1
ATOM 678 N N . GLN B 1 5 ? -17.990 28.755 23.831 1.00 23.50 5 GLN B N 1
ATOM 679 C CA . GLN B 1 5 ? -19.332 28.685 24.390 1.00 23.69 5 GLN B CA 1
ATOM 680 C C . GLN B 1 5 ? -19.278 27.585 25.441 1.00 20.52 5 GLN B C 1
ATOM 681 O O . GLN B 1 5 ? -19.078 26.413 25.120 1.00 21.18 5 GLN B O 1
ATOM 687 N N . ILE B 1 6 ? -19.449 27.972 26.698 1.00 19.88 6 ILE B N 1
ATOM 688 C CA . ILE B 1 6 ? -19.387 27.029 27.802 1.00 19.41 6 ILE B CA 1
ATOM 689 C C . ILE B 1 6 ? -20.732 26.841 28.500 1.00 17.85 6 ILE B C 1
ATOM 690 O O . ILE B 1 6 ? -21.413 27.810 28.834 1.00 15.71 6 ILE B O 1
ATOM 695 N N . GLU B 1 7 ? -21.106 25.582 28.710 1.00 17.91 7 GLU B N 1
ATOM 696 C CA . GLU B 1 7 ? -22.366 25.237 29.358 1.00 19.42 7 GLU B CA 1
ATOM 697 C C . GLU B 1 7 ? -22.089 24.437 30.633 1.00 18.17 7 GLU B C 1
ATOM 698 O O . GLU B 1 7 ? -21.301 23.490 30.618 1.00 16.32 7 GLU B O 1
ATOM 704 N N . ILE B 1 8 ? -22.738 24.814 31.729 1.00 16.38 8 ILE B N 1
ATOM 705 C CA . ILE B 1 8 ? -22.566 24.111 32.993 1.00 16.36 8 ILE B CA 1
ATOM 706 C C . ILE B 1 8 ? -23.914 23.623 33.505 1.00 16.48 8 ILE B C 1
ATOM 707 O O . ILE B 1 8 ? -24.785 24.427 33.838 1.00 16.86 8 ILE B O 1
ATOM 712 N N . TYR B 1 9 ? -24.090 22.306 33.555 1.00 16.60 9 TYR B N 1
ATOM 713 C CA . TYR B 1 9 ? -25.332 21.719 34.041 1.00 14.71 9 TYR B CA 1
ATOM 714 C C . TYR B 1 9 ? -25.127 21.199 35.460 1.00 14.53 9 TYR B C 1
ATOM 715 O O . TYR B 1 9 ? -24.238 20.386 35.709 1.00 13.22 9 TYR B O 1
ATOM 724 N N . TYR B 1 10 ? -25.949 21.672 36.389 1.00 14.19 10 TYR B N 1
ATOM 725 C CA . TYR B 1 10 ? -25.839 21.247 37.776 1.00 13.05 10 TYR B CA 1
ATOM 726 C C . TYR B 1 10 ? -27.188 20.872 38.364 1.00 13.87 10 TYR B C 1
ATOM 727 O O . TYR B 1 10 ? -28.202 21.508 38.077 1.00 9.12 10 TYR B O 1
ATOM 736 N N . CYS B 1 11 ? -27.192 19.838 39.197 1.00 15.50 11 CYS B N 1
ATOM 737 C CA . CYS B 1 11 ? -28.421 19.386 39.835 1.00 18.19 11 CYS B CA 1
ATOM 738 C C . CYS B 1 11 ? -29.034 20.524 40.650 1.00 21.11 11 CYS B C 1
ATOM 739 O O . CYS B 1 11 ? -28.447 21.006 41.616 1.00 19.02 11 CYS B O 1
ATOM 742 N N . ARG B 1 12 ? -30.225 20.933 40.231 1.00 23.57 12 ARG B N 1
ATOM 743 C CA . ARG B 1 12 ? -30.979 22.021 40.843 1.00 27.61 12 ARG B CA 1
ATOM 744 C C . ARG B 1 12 ? -31.222 21.957 42.356 1.00 29.23 12 ARG B C 1
ATOM 745 O O . ARG B 1 12 ? -31.222 22.988 43.028 1.00 29.31 12 ARG B O 1
ATOM 753 N N . GLN B 1 13 ? -31.423 20.757 42.886 1.00 30.99 13 GLN B N 1
ATOM 754 C CA . GLN B 1 13 ? -31.720 20.588 44.306 1.00 33.68 13 GLN B CA 1
ATOM 755 C C . GLN B 1 13 ? -30.575 20.023 45.150 1.00 31.99 13 GLN B C 1
ATOM 756 O O . GLN B 1 13 ? -30.735 19.799 46.347 1.00 30.30 13 GLN B O 1
ATOM 762 N N . CYS B 1 14 ? -29.415 19.801 44.537 1.00 27.87 14 CYS B N 1
ATOM 763 C CA . CYS B 1 14 ? -28.270 19.262 45.272 1.00 26.32 14 CYS B CA 1
ATOM 764 C C . CYS B 1 14 ? -27.432 20.374 45.882 1.00 24.90 14 CYS B C 1
ATOM 765 O O . CYS B 1 14 ? -26.361 20.116 46.430 1.00 23.62 14 CYS B O 1
ATOM 768 N N . ASN B 1 15 ? -27.915 21.606 45.772 1.00 24.97 15 ASN B N 1
ATOM 769 C CA . ASN B 1 15 ? -27.195 22.749 46.307 1.00 24.87 15 ASN B CA 1
ATOM 770 C C . ASN B 1 15 ? -25.827 22.832 45.636 1.00 21.78 15 ASN B C 1
ATOM 771 O O . ASN B 1 15 ? -24.800 22.909 46.311 1.00 19.38 15 ASN B O 1
ATOM 776 N N . TRP B 1 16 ? -25.820 22.805 44.306 1.00 20.49 16 TRP B N 1
ATOM 777 C CA . TRP B 1 16 ? -24.577 22.867 43.549 1.00 20.00 16 TRP B CA 1
ATOM 778 C C . TRP B 1 16 ? -24.457 24.150 42.729 1.00 17.79 16 TRP B C 1
ATOM 779 O O . TRP B 1 16 ? -23.491 24.327 41.988 1.00 19.07 16 TRP B O 1
ATOM 798 N N . LEU B 1 18 ? -23.931 27.180 43.843 1.00 13.25 18 LEU B N 1
ATOM 799 C CA . LEU B 1 18 ? -22.808 27.917 44.408 1.00 14.66 18 LEU B CA 1
ATOM 800 C C . LEU B 1 18 ? -21.498 27.584 43.705 1.00 13.71 18 LEU B C 1
ATOM 801 O O . LEU B 1 18 ? -20.833 28.465 43.159 1.00 13.86 18 LEU B O 1
ATOM 806 N N . ARG B 1 19 ? -21.133 26.307 43.717 1.00 12.11 19 ARG B N 1
ATOM 807 C CA . ARG B 1 19 ? -19.891 25.866 43.093 1.00 13.90 19 ARG B CA 1
ATOM 808 C C . ARG B 1 19 ? -19.910 26.054 41.578 1.00 11.91 19 ARG B C 1
ATOM 809 O O . ARG B 1 19 ? -18.859 26.204 40.953 1.00 10.46 19 ARG B O 1
ATOM 817 N N . SER B 1 20 ? -21.102 26.049 40.989 1.00 10.86 20 SER B N 1
ATOM 818 C CA . SER B 1 20 ? -21.223 26.232 39.546 1.00 10.91 20 SER B CA 1
ATOM 819 C C . SER B 1 20 ? -20.974 27.694 39.194 1.00 10.48 20 SER B C 1
ATOM 820 O O . SER B 1 20 ? -20.275 27.995 38.226 1.00 11.11 20 SER B O 1
ATOM 823 N N . ALA B 1 21 ? -21.549 28.594 39.985 1.00 12.67 21 ALA B N 1
ATOM 824 C CA . ALA B 1 21 ? -21.380 30.023 39.765 1.00 11.28 21 ALA B CA 1
ATOM 825 C C . ALA B 1 21 ? -19.918 30.404 39.953 1.00 11.95 21 ALA B C 1
ATOM 826 O O . ALA B 1 21 ? -19.406 31.285 39.266 1.00 13.72 21 ALA B O 1
ATOM 828 N N . TRP B 1 22 ? -19.259 29.740 40.900 1.00 12.36 22 TRP B N 1
ATOM 829 C CA . TRP B 1 22 ? -17.846 29.986 41.177 1.00 11.61 22 TRP B CA 1
ATOM 830 C C . TRP B 1 22 ? -17.015 29.598 39.963 1.00 12.69 22 TRP B C 1
ATOM 831 O O . TRP B 1 22 ? -16.253 30.407 39.433 1.00 13.09 22 TRP B O 1
ATOM 842 N N . LEU B 1 23 ? -17.163 28.350 39.532 1.00 11.40 23 LEU B N 1
ATOM 843 C CA . LEU B 1 23 ? -16.430 27.846 38.379 1.00 12.22 23 LEU B CA 1
ATOM 844 C C . LEU B 1 23 ? -16.683 28.723 37.162 1.00 12.82 23 LEU B C 1
ATOM 845 O O . LEU B 1 23 ? -15.785 28.952 36.354 1.00 10.01 23 LEU B O 1
ATOM 850 N N . SER B 1 24 ? -17.907 29.223 37.044 1.00 11.53 24 SER B N 1
ATOM 851 C CA . SER B 1 24 ? -18.272 30.089 35.932 1.00 11.54 24 SER B CA 1
ATOM 852 C C . SER B 1 24 ? -17.434 31.360 35.956 1.00 11.73 24 SER B C 1
ATOM 853 O O . SER B 1 24 ? -16.913 31.786 34.926 1.00 12.03 24 SER B O 1
ATOM 856 N N . GLN B 1 25 ? -17.308 31.954 37.139 1.00 12.77 25 GLN B N 1
ATOM 857 C CA . GLN B 1 25 ? -16.532 33.178 37.301 1.00 13.26 25 GLN B CA 1
ATOM 858 C C . GLN B 1 25 ? -15.044 32.940 37.103 1.00 12.53 25 GLN B C 1
ATOM 859 O O . GLN B 1 25 ? -14.334 33.829 36.637 1.00 13.47 25 GLN B O 1
ATOM 865 N N . GLU B 1 26 ? -14.567 31.750 37.465 1.00 11.53 26 GLU B N 1
ATOM 866 C CA . GLU B 1 26 ? -13.154 31.423 37.292 1.00 11.98 26 GLU B CA 1
ATOM 867 C C . GLU B 1 26 ? -12.828 31.473 35.802 1.00 13.98 26 GLU B C 1
ATOM 868 O O . GLU B 1 26 ? -11.806 32.024 35.394 1.00 12.28 26 GLU B O 1
ATOM 874 N N . LEU B 1 27 ? -13.714 30.893 34.997 1.00 13.43 27 LEU B N 1
ATOM 875 C CA . LEU B 1 27 ? -13.531 30.856 33.551 1.00 14.47 27 LEU B CA 1
ATOM 876 C C . LEU B 1 27 ? -13.696 32.232 32.910 1.00 17.00 27 LEU B C 1
ATOM 877 O O . LEU B 1 27 ? -12.896 32.625 32.063 1.00 17.63 27 LEU B O 1
ATOM 882 N N . LEU B 1 28 ? -14.733 32.959 33.310 1.00 16.88 28 LEU B N 1
ATOM 883 C CA . LEU B 1 28 ? -14.985 34.293 32.775 1.00 17.94 28 LEU B CA 1
ATOM 884 C C . LEU B 1 28 ? -13.834 35.239 33.104 1.00 18.56 28 LEU B C 1
ATOM 885 O O . LEU B 1 28 ? -13.516 36.146 32.331 1.00 18.78 28 LEU B O 1
ATOM 890 N N . HIS B 1 29 ? -13.217 35.018 34.258 1.00 20.02 29 HIS B N 1
ATOM 891 C CA . HIS B 1 29 ? -12.110 35.847 34.718 1.00 22.38 29 HIS B CA 1
ATOM 892 C C . HIS B 1 29 ? -10.823 35.545 33.958 1.00 22.78 29 HIS B C 1
ATOM 893 O O . HIS B 1 29 ? -10.110 36.459 33.545 1.00 22.97 29 HIS B O 1
ATOM 900 N N . THR B 1 30 ? -10.539 34.259 33.779 1.00 22.17 30 THR B N 1
ATOM 901 C CA . THR B 1 30 ? -9.331 33.813 33.097 1.00 22.46 30 THR B CA 1
ATOM 902 C C . THR B 1 30 ? -9.368 33.973 31.578 1.00 23.95 30 THR B C 1
ATOM 903 O O . THR B 1 30 ? -8.362 34.328 30.963 1.00 23.90 30 THR B O 1
ATOM 907 N N . PHE B 1 31 ? -10.523 33.714 30.973 1.00 24.14 31 PHE B N 1
ATOM 908 C CA . PHE B 1 31 ? -10.662 33.815 29.523 1.00 23.75 31 PHE B CA 1
ATOM 909 C C . PHE B 1 31 ? -11.676 34.894 29.137 1.00 25.75 31 PHE B C 1
ATOM 910 O O . PHE B 1 31 ? -12.492 34.700 28.236 1.00 23.81 31 PHE B O 1
ATOM 918 N N . SER B 1 32 ? -11.608 36.034 29.818 1.00 28.77 32 SER B N 1
ATOM 919 C CA . SER B 1 32 ? -12.522 37.147 29.574 1.00 33.32 32 SER B CA 1
ATOM 920 C C . SER B 1 32 ? -12.593 37.605 28.119 1.00 35.67 32 SER B C 1
ATOM 921 O O . SER B 1 32 ? -13.579 38.213 27.702 1.00 38.01 32 SER B O 1
ATOM 924 N N . GLU B 1 33 ? -11.552 37.311 27.347 1.00 36.98 33 GLU B N 1
ATOM 925 C CA . GLU B 1 33 ? -11.511 37.722 25.948 1.00 39.94 33 GLU B CA 1
ATOM 926 C C . GLU B 1 33 ? -11.713 36.611 24.921 1.00 39.28 33 GLU B C 1
ATOM 927 O O . GLU B 1 33 ? -11.944 36.891 23.746 1.00 37.63 33 GLU B O 1
ATOM 933 N N . GLU B 1 34 ? -11.634 35.357 25.352 1.00 37.42 34 GLU B N 1
ATOM 934 C CA . GLU B 1 34 ? -11.808 34.242 24.428 1.00 36.36 34 GLU B CA 1
ATOM 935 C C . GLU B 1 34 ? -13.159 33.552 24.610 1.00 33.59 34 GLU B C 1
ATOM 936 O O . GLU B 1 34 ? -13.472 32.588 23.913 1.00 33.01 34 GLU B O 1
ATOM 942 N N . ILE B 1 35 ? -13.961 34.051 25.544 1.00 29.81 35 ILE B N 1
ATOM 943 C CA . ILE B 1 35 ? -15.263 33.451 25.817 1.00 25.04 35 ILE B CA 1
ATOM 944 C C . ILE B 1 35 ? -16.444 34.263 25.308 1.00 24.44 35 ILE B C 1
ATOM 945 O O . ILE B 1 35 ? -16.531 35.471 25.537 1.00 24.33 35 ILE B O 1
ATOM 950 N N . GLU B 1 36 ? -17.350 33.587 24.611 1.00 23.32 36 GLU B N 1
ATOM 951 C CA . GLU B 1 36 ? -18.547 34.228 24.090 1.00 23.03 36 GLU B CA 1
ATOM 952 C C . GLU B 1 36 ? -19.503 34.333 25.267 1.00 20.99 36 GLU B C 1
ATOM 953 O O . GLU B 1 36 ? -20.110 35.376 25.501 1.00 20.44 36 GLU B O 1
ATOM 959 N N . TYR B 1 37 ? -19.618 33.236 26.012 1.00 19.15 37 TYR B N 1
ATOM 960 C CA . TYR B 1 37 ? -20.486 33.193 27.177 1.00 17.49 37 TYR B CA 1
ATOM 961 C C . TYR B 1 37 ? -20.327 31.900 27.965 1.00 16.42 37 TYR B C 1
ATOM 962 O O . TYR B 1 37 ? -19.875 30.883 27.437 1.00 16.68 37 TYR B O 1
ATOM 971 N N . VAL B 1 38 ? -20.699 31.966 29.237 1.00 14.60 38 VAL B N 1
ATOM 972 C CA . VAL B 1 38 ? -20.688 30.815 30.125 1.00 13.87 38 VAL B CA 1
ATOM 973 C C . VAL B 1 38 ? -22.142 30.750 30.568 1.00 14.23 38 VAL B C 1
ATOM 974 O O . VAL B 1 38 ? -22.691 31.742 31.053 1.00 15.71 38 VAL B O 1
ATOM 978 N N . ALA B 1 39 ? -22.779 29.602 30.376 1.00 14.62 39 ALA B N 1
ATOM 979 C CA . ALA B 1 39 ? -24.180 29.467 30.746 1.00 14.31 39 ALA B CA 1
ATOM 980 C C . ALA B 1 39 ? -24.389 28.436 31.838 1.00 13.49 39 ALA B C 1
ATOM 981 O O . ALA B 1 39 ? -23.822 27.344 31.796 1.00 14.55 39 ALA B O 1
ATOM 983 N N . LEU B 1 40 ? -25.201 28.798 32.823 1.00 13.75 40 LEU B N 1
ATOM 984 C CA . LEU B 1 40 ? -25.512 27.906 33.929 1.00 15.05 40 LEU B CA 1
ATOM 985 C C . LEU B 1 40 ? -26.901 27.317 33.718 1.00 13.74 40 LEU B C 1
ATOM 986 O O . LEU B 1 40 ? -27.885 28.049 33.579 1.00 14.42 40 LEU B O 1
ATOM 991 N N . HIS B 1 41 ? -26.971 25.990 33.682 1.00 14.04 41 HIS B N 1
ATOM 992 C CA . HIS B 1 41 ? -28.235 25.295 33.476 1.00 16.78 41 HIS B CA 1
ATOM 993 C C . HIS B 1 41 ? -28.719 24.527 34.698 1.00 18.36 41 HIS B C 1
ATOM 994 O O . HIS B 1 41 ? -28.171 23.476 35.032 1.00 15.84 41 HIS B O 1
ATOM 1001 N N . PRO B 1 42 ? -29.741 25.043 35.398 1.00 17.57 42 PRO B N 1
ATOM 1002 C CA . PRO B 1 42 ? -30.199 24.275 36.558 1.00 21.27 42 PRO B CA 1
ATOM 1003 C C . PRO B 1 42 ? -30.747 22.952 36.011 1.00 23.14 42 PRO B C 1
ATOM 1004 O O . PRO B 1 42 ? -31.550 22.954 35.076 1.00 21.91 42 PRO B O 1
ATOM 1008 N N . ASP B 1 43 ? -30.309 21.829 36.576 1.00 26.34 43 ASP B N 1
ATOM 1009 C CA . ASP B 1 43 ? -30.747 20.528 36.077 1.00 31.03 43 ASP B CA 1
ATOM 1010 C C . ASP B 1 43 ? -31.349 19.587 37.116 1.00 33.03 43 ASP B C 1
ATOM 1011 O O . ASP B 1 43 ? -31.658 19.989 38.235 1.00 32.61 43 ASP B O 1
ATOM 1016 N N . THR B 1 44 ? -31.504 18.324 36.727 1.00 33.65 44 THR B N 1
ATOM 1017 C CA . THR B 1 44 ? -32.084 17.308 37.595 1.00 35.94 44 THR B CA 1
ATOM 1018 C C . THR B 1 44 ? -31.065 16.507 38.410 1.00 36.81 44 THR B C 1
ATOM 1019 O O . THR B 1 44 ? -29.855 16.585 38.190 1.00 36.92 44 THR B O 1
ATOM 1023 N N . GLY B 1 45 ? -31.594 15.727 39.345 1.00 35.64 45 GLY B N 1
ATOM 1024 C CA . GLY B 1 45 ? -30.796 14.908 40.239 1.00 33.78 45 GLY B CA 1
ATOM 1025 C C . GLY B 1 45 ? -29.413 14.404 39.863 1.00 33.09 45 GLY B C 1
ATOM 1026 O O . GLY B 1 45 ? -29.204 13.814 38.802 1.00 34.19 45 GLY B O 1
ATOM 1027 N N . GLY B 1 46 ? -28.470 14.645 40.770 1.00 30.39 46 GLY B N 1
ATOM 1028 C CA . GLY B 1 46 ? -27.099 14.194 40.605 1.00 28.94 46 GLY B CA 1
ATOM 1029 C C . GLY B 1 46 ? -26.299 14.631 39.395 1.00 26.47 46 GLY B C 1
ATOM 1030 O O . GLY B 1 46 ? -25.134 14.251 39.271 1.00 26.76 46 GLY B O 1
ATOM 1031 N N . ARG B 1 47 ? -26.888 15.427 38.513 1.00 25.79 47 ARG B N 1
ATOM 1032 C CA . ARG B 1 47 ? -26.163 15.858 37.329 1.00 26.69 47 ARG B CA 1
ATOM 1033 C C . ARG B 1 47 ? -25.267 17.076 37.528 1.00 24.96 47 ARG B C 1
ATOM 1034 O O . ARG B 1 47 ? -25.656 18.069 38.144 1.00 23.33 47 ARG B O 1
ATOM 1042 N N . PHE B 1 48 ? -24.051 16.967 37.006 1.00 24.27 48 PHE B N 1
ATOM 1043 C CA . PHE B 1 48 ? -23.064 18.038 37.032 1.00 24.37 48 PHE B CA 1
ATOM 1044 C C . PHE B 1 48 ? -22.166 17.728 35.849 1.00 23.44 48 PHE B C 1
ATOM 1045 O O . PHE B 1 48 ? -21.310 16.847 35.921 1.00 24.61 48 PHE B O 1
ATOM 1053 N N . GLU B 1 49 ? -22.368 18.455 34.760 1.00 21.49 49 GLU B N 1
ATOM 1054 C CA . GLU B 1 49 ? -21.610 18.226 33.540 1.00 23.21 49 GLU B CA 1
ATOM 1055 C C . GLU B 1 49 ? -21.280 19.558 32.875 1.00 20.39 49 GLU B C 1
ATOM 1056 O O . GLU B 1 49 ? -22.110 20.465 32.841 1.00 20.51 49 GLU B O 1
ATOM 1062 N N . ILE B 1 50 ? -20.065 19.667 32.350 1.00 18.77 50 ILE B N 1
ATOM 1063 C CA . ILE B 1 50 ? -19.631 20.894 31.699 1.00 18.08 50 ILE B CA 1
ATOM 1064 C C . ILE B 1 50 ? -19.232 20.658 30.248 1.00 18.45 50 ILE B C 1
ATOM 1065 O O . ILE B 1 50 ? -18.565 19.673 29.926 1.00 16.02 50 ILE B O 1
ATOM 1070 N N . PHE B 1 51 ? -19.642 21.577 29.379 1.00 18.87 51 PHE B N 1
ATOM 1071 C CA . PHE B 1 51 ? -19.345 21.491 27.956 1.00 21.29 51 PHE B CA 1
ATOM 1072 C C . PHE B 1 51 ? -18.648 22.752 27.455 1.00 21.17 51 PHE B C 1
ATOM 1073 O O . PHE B 1 51 ? -18.929 23.858 27.917 1.00 20.51 51 PHE B O 1
ATOM 1081 N N . CYS B 1 52 ? -17.743 22.577 26.499 1.00 20.72 52 CYS B N 1
ATOM 1082 C CA . CYS B 1 52 ? -17.022 23.693 25.900 1.00 21.21 52 CYS B CA 1
ATOM 1083 C C . CYS B 1 52 ? -17.087 23.503 24.392 1.00 22.72 52 CYS B C 1
ATOM 1084 O O . CYS B 1 52 ? -16.576 22.518 23.863 1.00 23.33 52 CYS B O 1
ATOM 1087 N N . ASN B 1 53 ? -17.719 24.447 23.705 1.00 22.76 53 ASN B N 1
ATOM 1088 C CA . ASN B 1 53 ? -17.871 24.365 22.257 1.00 23.80 53 ASN B CA 1
ATOM 1089 C C . ASN B 1 53 ? -18.417 23.003 21.844 1.00 25.03 53 ASN B C 1
ATOM 1090 O O . ASN B 1 53 ? -17.972 22.418 20.857 1.00 24.96 53 ASN B O 1
ATOM 1095 N N . GLY B 1 54 ? -19.380 22.501 22.610 1.00 26.51 54 GLY B N 1
ATOM 1096 C CA . GLY B 1 54 ? -19.984 21.217 22.299 1.00 26.33 54 GLY B CA 1
ATOM 1097 C C . GLY B 1 54 ? -19.248 19.999 22.824 1.00 26.32 54 GLY B C 1
ATOM 1098 O O . GLY B 1 54 ? -19.792 18.892 22.817 1.00 28.19 54 GLY B O 1
ATOM 1099 N N . VAL B 1 55 ? -18.016 20.190 23.281 1.00 27.56 55 VAL B N 1
ATOM 1100 C CA . VAL B 1 55 ? -17.223 19.082 23.802 1.00 27.66 55 VAL B CA 1
ATOM 1101 C C . VAL B 1 55 ? -17.327 18.965 25.320 1.00 27.90 55 VAL B C 1
ATOM 1102 O O . VAL B 1 55 ? -17.077 19.928 26.042 1.00 28.02 55 VAL B O 1
ATOM 1106 N N . GLN B 1 56 ? -17.705 17.780 25.792 1.00 28.92 56 GLN B N 1
ATOM 1107 C CA . GLN B 1 56 ? -17.830 17.525 27.220 1.00 30.59 56 GLN B CA 1
ATOM 1108 C C . GLN B 1 56 ? -16.438 17.522 27.839 1.00 28.84 56 GLN B C 1
ATOM 1109 O O . GLN B 1 56 ? -15.592 16.713 27.463 1.00 30.51 56 GLN B O 1
ATOM 1115 N N . ILE B 1 57 ? -16.196 18.427 28.780 1.00 27.21 57 ILE B N 1
ATOM 1116 C CA . ILE B 1 57 ? -14.895 18.491 29.432 1.00 26.09 57 ILE B CA 1
ATOM 1117 C C . ILE B 1 57 ? -14.983 18.083 30.896 1.00 26.69 57 ILE B C 1
ATOM 1118 O O . ILE B 1 57 ? -13.997 18.149 31.629 1.00 26.51 57 ILE B O 1
ATOM 1123 N N . TRP B 1 58 ? -16.173 17.661 31.318 1.00 26.45 58 TRP B N 1
ATOM 1124 C CA . TRP B 1 58 ? -16.370 17.215 32.692 1.00 28.16 58 TRP B CA 1
ATOM 1125 C C . TRP B 1 58 ? -17.713 16.554 32.944 1.00 28.89 58 TRP B C 1
ATOM 1126 O O . TRP B 1 58 ? -18.763 17.037 32.514 1.00 29.54 58 TRP B O 1
ATOM 1137 N N . GLU B 1 59 ? -17.656 15.438 33.663 1.00 29.33 59 GLU B N 1
ATOM 1138 C CA . GLU B 1 59 ? -18.828 14.648 34.021 1.00 33.46 59 GLU B CA 1
ATOM 1139 C C . GLU B 1 59 ? -18.572 14.090 35.418 1.00 33.59 59 GLU B C 1
ATOM 1140 O O . GLU B 1 59 ? -17.637 13.319 35.627 1.00 33.15 59 GLU B O 1
ATOM 1146 N N . ARG B 1 60 ? -19.410 14.497 36.370 1.00 33.21 60 ARG B N 1
ATOM 1147 C CA . ARG B 1 60 ? -19.269 14.088 37.761 1.00 35.13 60 ARG B CA 1
ATOM 1148 C C . ARG B 1 60 ? -19.007 12.609 38.003 1.00 37.65 60 ARG B C 1
ATOM 1149 O O . ARG B 1 60 ? -18.029 12.255 38.643 1.00 35.88 60 ARG B O 1
ATOM 1157 N N . LYS B 1 61 ? -19.881 11.745 37.516 1.00 40.50 61 LYS B N 1
ATOM 1158 C CA . LYS B 1 61 ? -19.702 10.312 37.726 1.00 44.45 61 LYS B CA 1
ATOM 1159 C C . LYS B 1 61 ? -18.394 9.832 37.111 1.00 45.40 61 LYS B C 1
ATOM 1160 O O . LYS B 1 61 ? -17.587 9.165 37.766 1.00 46.20 61 LYS B O 1
ATOM 1166 N N . GLN B 1 62 ? -18.194 10.201 35.850 1.00 45.13 62 GLN B N 1
ATOM 1167 C CA . GLN B 1 62 ? -17.011 9.844 35.089 1.00 45.89 62 GLN B CA 1
ATOM 1168 C C . GLN B 1 62 ? -15.742 10.218 35.864 1.00 43.10 62 GLN B C 1
ATOM 1169 O O . GLN B 1 62 ? -14.844 9.392 36.045 1.00 40.93 62 GLN B O 1
ATOM 1175 N N . GLU B 1 63 ? -15.683 11.462 36.331 1.00 42.72 63 GLU B N 1
ATOM 1176 C CA . GLU B 1 63 ? -14.529 11.967 37.075 1.00 36.64 63 GLU B CA 1
ATOM 1177 C C . GLU B 1 63 ? -14.580 11.599 38.563 1.00 36.94 63 GLU B C 1
ATOM 1178 O O . GLU B 1 63 ? -13.572 11.703 39.281 1.00 28.20 63 GLU B O 1
ATOM 1184 N N . GLY B 1 64 ? -15.752 11.191 39.035 1.00 31.58 64 GLY B N 1
ATOM 1185 C CA . GLY B 1 64 ? -15.884 10.828 40.435 1.00 33.78 64 GLY B CA 1
ATOM 1186 C C . GLY B 1 64 ? -15.757 12.018 41.353 1.00 34.84 64 GLY B C 1
ATOM 1187 O O . GLY B 1 64 ? -15.156 11.901 42.415 1.00 37.9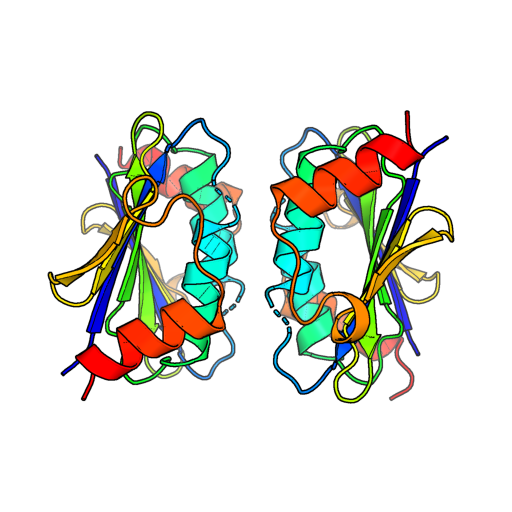0 64 GLY B O 1
ATOM 1188 N N . GLY B 1 65 ? -16.334 13.153 40.958 1.00 34.10 65 GLY B N 1
ATOM 1189 C CA . GLY B 1 65 ? -16.241 14.340 41.781 1.00 32.66 65 GLY B CA 1
ATOM 1190 C C . GLY B 1 65 ? -16.348 15.644 41.009 1.00 30.23 65 GLY B C 1
ATOM 1191 O O . GLY B 1 65 ? -16.878 15.693 39.906 1.00 28.70 65 GLY B O 1
ATOM 1192 N N . PHE B 1 66 ? -15.829 16.714 41.613 1.00 28.37 66 PHE B N 1
ATOM 1193 C CA . PHE B 1 66 ? -15.861 18.024 40.997 1.00 25.80 66 PHE B CA 1
ATOM 1194 C C . PHE B 1 66 ? -14.452 18.518 40.668 1.00 25.29 66 PHE B C 1
ATOM 1195 O O . PHE B 1 66 ? -13.496 18.233 41.395 1.00 23.95 66 PHE B O 1
ATOM 1203 N N . PRO B 1 67 ? -14.322 19.257 39.573 1.00 24.44 67 PRO B N 1
ATOM 1204 C CA . PRO B 1 67 ? -13.059 19.802 39.075 1.00 26.73 67 PRO B CA 1
ATOM 1205 C C . PRO B 1 67 ? -12.429 20.928 39.877 1.00 27.86 67 PRO B C 1
ATOM 1206 O O . PRO B 1 67 ? -13.154 21.753 40.477 1.00 28.26 67 PRO B O 1
ATOM 1210 N N . GLU B 1 68 ? -11.122 20.956 39.837 1.00 30.60 68 GLU B N 1
ATOM 1211 C CA . GLU B 1 68 ? -10.382 22.015 40.517 1.00 34.17 68 GLU B CA 1
ATOM 1212 C C . GLU B 1 68 ? -10.338 23.132 39.521 1.00 31.83 68 GLU B C 1
ATOM 1213 O O . GLU B 1 68 ? -10.497 22.907 38.310 1.00 32.02 68 GLU B O 1
ATOM 1219 N N . ALA B 1 69 ? -10.165 24.338 40.015 1.00 31.27 69 ALA B N 1
ATOM 1220 C CA . ALA B 1 69 ? -10.154 25.503 39.149 1.00 31.20 69 ALA B CA 1
ATOM 1221 C C . ALA B 1 69 ? -9.079 25.339 38.057 1.00 30.81 69 ALA B C 1
ATOM 1222 O O . ALA B 1 69 ? -9.340 25.643 36.905 1.00 30.13 69 ALA B O 1
ATOM 1224 N N . LYS B 1 70 ? -7.902 24.853 38.451 1.00 31.68 70 LYS B N 1
ATOM 1225 C CA . LYS B 1 70 ? -6.801 24.681 37.508 1.00 32.98 70 LYS B CA 1
ATOM 1226 C C . LYS B 1 70 ? -7.089 23.673 36.413 1.00 30.86 70 LYS B C 1
ATOM 1227 O O . LYS B 1 70 ? -6.831 23.936 35.238 1.00 29.94 70 LYS B O 1
ATOM 1233 N N . VAL B 1 71 ? -7.617 22.510 36.785 1.00 28.07 71 VAL B N 1
ATOM 1234 C CA . VAL B 1 71 ? -7.922 21.467 35.810 1.00 24.98 71 VAL B CA 1
ATOM 1235 C C . VAL B 1 71 ? -8.946 21.926 34.781 1.00 25.39 71 VAL B C 1
ATOM 1236 O O . VAL B 1 71 ? -8.787 21.677 33.586 1.00 25.42 71 VAL B O 1
ATOM 1240 N N . LEU B 1 72 ? -9.991 22.606 35.236 1.00 22.48 72 LEU B N 1
ATOM 1241 C CA . LEU B 1 72 ? -11.025 23.074 34.324 1.00 21.59 72 LEU B CA 1
ATOM 1242 C C . LEU B 1 72 ? -10.486 24.128 33.358 1.00 21.38 72 LEU B C 1
ATOM 1243 O O . LEU B 1 72 ? -10.811 24.112 32.170 1.00 20.33 72 LEU B O 1
ATOM 1248 N N . LYS B 1 73 ? -9.671 25.042 33.871 1.00 23.00 73 LYS B N 1
ATOM 1249 C CA . LYS B 1 73 ? -9.080 26.082 33.041 1.00 24.44 73 LYS B CA 1
ATOM 1250 C C . LYS B 1 73 ? -8.256 25.444 31.950 1.00 25.32 73 LYS B C 1
ATOM 1251 O O . LYS B 1 73 ? -8.299 25.847 30.788 1.00 26.54 73 LYS B O 1
ATOM 1257 N N . GLN B 1 74 ? -7.491 24.442 32.340 1.00 29.27 74 GLN B N 1
ATOM 1258 C CA . GLN B 1 74 ? -6.651 23.771 31.387 1.00 32.50 74 GLN B CA 1
ATOM 1259 C C . GLN B 1 74 ? -7.409 23.035 30.297 1.00 30.68 74 GLN B C 1
ATOM 1260 O O . GLN B 1 74 ? -7.021 23.089 29.131 1.00 30.60 74 GLN B O 1
ATOM 1266 N N . ARG B 1 75 ? -8.481 22.340 30.670 1.00 28.56 75 ARG B N 1
ATOM 1267 C CA . ARG B 1 75 ? -9.268 21.603 29.684 1.00 27.43 75 ARG B CA 1
ATOM 1268 C C . ARG B 1 75 ? -9.948 22.558 28.713 1.00 27.81 75 ARG B C 1
ATOM 1269 O O . ARG B 1 75 ? -10.159 22.224 27.551 1.00 29.28 75 ARG B O 1
ATOM 1277 N N . VAL B 1 76 ? -10.289 23.750 29.196 1.00 28.01 76 VAL B N 1
ATOM 1278 C CA . VAL B 1 76 ? -10.924 24.753 28.351 1.00 27.45 76 VAL B CA 1
ATOM 1279 C C . VAL B 1 76 ? -9.868 25.349 27.425 1.00 29.79 76 VAL B C 1
ATOM 1280 O O . VAL B 1 76 ? -10.114 25.565 26.238 1.00 29.86 76 VAL B O 1
ATOM 1284 N N . ARG B 1 77 ? -8.691 25.606 27.983 1.00 34.94 77 ARG B N 1
ATOM 1285 C CA . ARG B 1 77 ? -7.586 26.182 27.232 1.00 38.68 77 ARG B CA 1
ATOM 1286 C C . ARG B 1 77 ? -7.198 25.306 26.041 1.00 38.97 77 ARG B C 1
ATOM 1287 O O . ARG B 1 77 ? -6.941 25.812 24.947 1.00 39.08 77 ARG B O 1
ATOM 1295 N N . ASP B 1 78 ? -7.168 23.993 26.246 1.00 40.28 78 ASP B N 1
ATOM 1296 C CA . ASP B 1 78 ? -6.809 23.067 25.172 1.00 43.49 78 ASP B CA 1
ATOM 1297 C C . ASP B 1 78 ? -7.825 23.033 24.036 1.00 42.40 78 ASP B C 1
ATOM 1298 O O . ASP B 1 78 ? -7.533 22.527 22.951 1.00 43.81 78 ASP B O 1
ATOM 1303 N N . LEU B 1 79 ? -9.021 23.552 24.292 1.00 41.41 79 LEU B N 1
ATOM 1304 C CA . LEU B 1 79 ? -10.063 23.573 23.274 1.00 41.94 79 LEU B CA 1
ATOM 1305 C C . LEU B 1 79 ? -10.166 24.944 22.609 1.00 44.28 79 LEU B C 1
ATOM 1306 O O . LEU B 1 79 ? -10.815 25.079 21.569 1.00 44.38 79 LEU B O 1
ATOM 1311 N N . ILE B 1 80 ? -9.503 25.941 23.205 1.00 49.63 80 ILE B N 1
ATOM 1312 C CA . ILE B 1 80 ? -9.472 27.321 22.692 1.00 53.96 80 ILE B CA 1
ATOM 1313 C C . ILE B 1 80 ? -8.196 27.562 21.858 1.00 58.48 80 ILE B C 1
ATOM 1314 O O . ILE B 1 80 ? -7.902 28.684 21.439 1.00 57.66 80 ILE B O 1
ATOM 1319 N N . ASP B 1 81 ? -7.432 26.498 21.632 1.00 63.41 81 ASP B N 1
ATOM 1320 C CA . ASP B 1 81 ? -6.195 26.574 20.850 1.00 66.85 81 ASP B CA 1
ATOM 1321 C C . ASP B 1 81 ? -5.445 25.246 20.884 1.00 69.07 81 ASP B C 1
ATOM 1322 O O . ASP B 1 81 ? -4.295 25.219 21.366 1.00 69.29 81 ASP B O 1
ATOM 1327 N N . ASN C 1 2 ? -19.871 28.907 71.238 1.00 45.46 2 ASN C N 1
ATOM 1328 C CA . ASN C 1 2 ? -21.101 28.325 70.628 1.00 43.97 2 ASN C CA 1
ATOM 1329 C C . ASN C 1 2 ? -21.044 28.495 69.116 1.00 42.93 2 ASN C C 1
ATOM 1330 O O . ASN C 1 2 ? -20.853 27.527 68.380 1.00 44.48 2 ASN C O 1
ATOM 1335 N N . LYS C 1 3 ? -21.212 29.732 68.658 1.00 40.75 3 LYS C N 1
ATOM 1336 C CA . LYS C 1 3 ? -21.163 30.024 67.234 1.00 38.50 3 LYS C CA 1
ATOM 1337 C C . LYS C 1 3 ? -19.720 30.125 66.750 1.00 34.52 3 LYS C C 1
ATOM 1338 O O . LYS C 1 3 ? -18.901 30.852 67.313 1.00 34.83 3 LYS C O 1
ATOM 1344 N N . ALA C 1 4 ? -19.435 29.381 65.690 1.00 29.69 4 ALA C N 1
ATOM 1345 C CA . ALA C 1 4 ? -18.115 29.293 65.081 1.00 26.75 4 ALA C CA 1
ATOM 1346 C C . ALA C 1 4 ? -17.575 30.570 64.448 1.00 25.15 4 ALA C C 1
ATOM 1347 O O . ALA C 1 4 ? -18.319 31.361 63.869 1.00 23.38 4 ALA C O 1
ATOM 1349 N N . GLN C 1 5 ? -16.263 30.752 64.565 1.00 23.50 5 GLN C N 1
ATOM 1350 C CA . GLN C 1 5 ? -15.571 31.897 63.985 1.00 22.93 5 GLN C CA 1
ATOM 1351 C C . GLN C 1 5 ? -14.598 31.317 62.972 1.00 20.16 5 GLN C C 1
ATOM 1352 O O . GLN C 1 5 ? -13.659 30.605 63.331 1.00 21.04 5 GLN C O 1
ATOM 1358 N N . ILE C 1 6 ? -14.837 31.621 61.703 1.00 18.55 6 ILE C N 1
ATOM 1359 C CA . ILE C 1 6 ? -14.008 31.106 60.626 1.00 17.65 6 ILE C CA 1
ATOM 1360 C C . ILE C 1 6 ? -13.210 32.196 59.915 1.00 17.53 6 ILE C C 1
ATOM 1361 O O . ILE C 1 6 ? -13.747 33.249 59.569 1.00 14.84 6 ILE C O 1
ATOM 1366 N N . GLU C 1 7 ? -11.923 31.932 59.713 1.00 17.33 7 GLU C N 1
ATOM 1367 C CA . GLU C 1 7 ? -11.028 32.876 59.054 1.00 18.48 7 GLU C CA 1
ATOM 1368 C C . GLU C 1 7 ? -10.411 32.222 57.815 1.00 17.34 7 GLU C C 1
ATOM 1369 O O . GLU C 1 7 ? -9.924 31.090 57.879 1.00 15.85 7 GLU C O 1
ATOM 1375 N N . ILE C 1 8 ? -10.431 32.936 56.694 1.00 14.64 8 ILE C N 1
ATOM 1376 C CA . ILE C 1 8 ? -9.856 32.429 55.456 1.00 15.21 8 ILE C CA 1
ATOM 1377 C C . ILE C 1 8 ? -8.797 33.392 54.934 1.00 15.67 8 ILE C C 1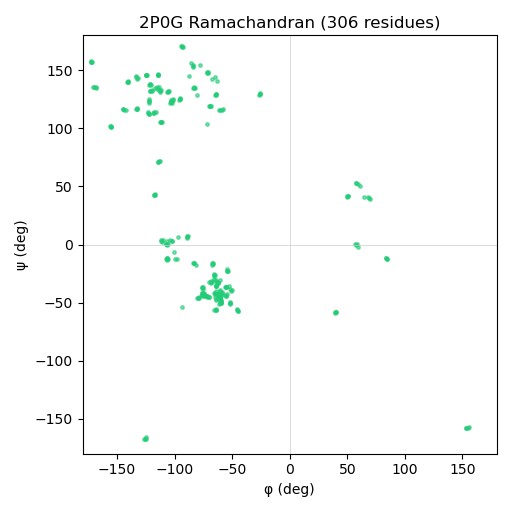
ATOM 1378 O O . ILE C 1 8 ? -9.113 34.519 54.544 1.00 15.91 8 ILE C O 1
ATOM 1383 N N . TYR C 1 9 ? -7.542 32.955 54.937 1.00 15.85 9 TYR C N 1
ATOM 1384 C CA . TYR C 1 9 ? -6.444 33.781 54.446 1.00 14.12 9 TYR C CA 1
ATOM 1385 C C . TYR C 1 9 ? -6.048 33.323 53.051 1.00 13.14 9 TYR C C 1
ATOM 1386 O O . TYR C 1 9 ? -5.717 32.154 52.843 1.00 11.79 9 TYR C O 1
ATOM 1395 N N . TYR C 1 10 ? -6.091 34.240 52.092 1.00 11.29 10 TYR C N 1
ATOM 1396 C CA . TYR C 1 10 ? -5.734 33.905 50.719 1.00 12.31 10 TYR C CA 1
ATOM 1397 C C . TYR C 1 10 ? -4.771 34.916 50.123 1.00 13.71 10 TYR C C 1
ATOM 1398 O O . TYR C 1 10 ? -4.866 36.115 50.392 1.00 12.64 10 TYR C O 1
ATOM 1407 N N . CYS C 1 11 ? -3.848 34.424 49.307 1.00 16.00 11 CYS C N 1
ATOM 1408 C CA . CYS C 1 11 ? -2.871 35.287 48.658 1.00 19.41 11 CYS C CA 1
ATOM 1409 C C . CYS C 1 11 ? -3.583 36.328 47.800 1.00 21.85 11 CYS C C 1
ATOM 1410 O O . CYS C 1 11 ? -4.261 36.003 46.828 1.00 22.56 11 CYS C O 1
ATOM 1413 N N . ARG C 1 12 ? -3.418 37.585 48.189 1.00 24.59 12 ARG C N 1
ATOM 1414 C CA . ARG C 1 12 ? -4.029 38.735 47.527 1.00 29.44 12 ARG C CA 1
ATOM 1415 C C . ARG C 1 12 ? -3.844 38.861 46.011 1.00 30.88 12 ARG C C 1
ATOM 1416 O O . ARG C 1 12 ? -4.761 39.282 45.305 1.00 30.80 12 ARG C O 1
ATOM 1424 N N . GLN C 1 13 ? -2.664 38.506 45.518 1.00 32.47 13 GLN C N 1
ATOM 1425 C CA . GLN C 1 13 ? -2.362 38.627 44.093 1.00 35.14 13 GLN C CA 1
ATOM 1426 C C . GLN C 1 13 ? -2.367 37.324 43.297 1.00 33.54 13 GLN C C 1
ATOM 1427 O O . GLN C 1 13 ? -2.049 37.325 42.110 1.00 31.81 13 GLN C O 1
ATOM 1433 N N . CYS C 1 14 ? -2.718 36.215 43.935 1.00 29.33 14 CYS C N 1
ATOM 1434 C CA . CYS C 1 14 ? -2.748 34.933 43.238 1.00 27.32 14 CYS C CA 1
ATOM 1435 C C . CYS C 1 14 ? -4.104 34.676 42.601 1.00 26.61 14 CYS C C 1
ATOM 1436 O O . CYS C 1 14 ? -4.341 33.595 42.067 1.00 25.94 14 CYS C O 1
ATOM 1439 N N . ASN C 1 15 ? -4.992 35.660 42.671 1.00 27.02 15 ASN C N 1
ATOM 1440 C CA . ASN C 1 15 ? -6.325 35.519 42.107 1.00 28.05 15 ASN C CA 1
ATOM 1441 C C . ASN C 1 15 ? -7.034 34.364 42.811 1.00 24.89 15 ASN C C 1
ATOM 1442 O O . ASN C 1 15 ? -7.576 33.468 42.162 1.00 23.73 15 ASN C O 1
ATOM 1447 N N . TRP C 1 16 ? -7.015 34.381 44.140 1.00 21.93 16 TRP C N 1
ATOM 1448 C CA . TRP C 1 16 ? -7.652 33.332 44.922 1.00 20.06 16 TRP C CA 1
ATOM 1449 C C . TRP C 1 16 ? -8.861 33.837 45.710 1.00 16.96 16 TRP C C 1
ATOM 1450 O O . TRP C 1 16 ? -9.460 33.088 46.482 1.00 16.92 16 TRP C O 1
ATOM 1469 N N . LEU C 1 18 ? -11.782 34.715 44.503 1.00 13.44 18 LEU C N 1
ATOM 1470 C CA . LEU C 1 18 ? -12.941 34.037 43.942 1.00 15.11 18 LEU C CA 1
ATOM 1471 C C . LEU C 1 18 ? -13.252 32.737 44.680 1.00 13.97 18 LEU C C 1
ATOM 1472 O O . LEU C 1 18 ? -14.345 32.566 45.216 1.00 14.09 18 LEU C O 1
ATOM 1477 N N . ARG C 1 19 ? -12.283 31.829 44.712 1.00 12.55 19 ARG C N 1
ATOM 1478 C CA . ARG C 1 19 ? -12.471 30.543 45.370 1.00 13.72 19 ARG C CA 1
ATOM 1479 C C . ARG C 1 19 ? -12.650 30.688 46.880 1.00 12.08 19 ARG C C 1
ATOM 1480 O O . ARG C 1 19 ? -13.269 29.839 47.522 1.00 11.68 19 ARG C O 1
ATOM 1488 N N . SER C 1 20 ? -12.116 31.766 47.445 1.00 10.81 20 SER C N 1
ATOM 1489 C CA . SER C 1 20 ? -12.245 32.005 48.876 1.00 11.75 20 SER C CA 1
ATOM 1490 C C . SER C 1 20 ? -13.667 32.457 49.194 1.00 10.36 20 SER C C 1
ATOM 1491 O O . SER C 1 20 ? -14.272 32.002 50.165 1.00 12.53 20 SER C O 1
ATOM 1494 N N . ALA C 1 21 ? -14.193 33.355 48.366 1.00 10.99 21 ALA C N 1
ATOM 1495 C CA . ALA C 1 21 ? -15.544 33.867 48.543 1.00 10.32 21 ALA C CA 1
ATOM 1496 C C . ALA C 1 21 ? -16.546 32.732 48.366 1.00 9.46 21 ALA C C 1
ATOM 1497 O O . ALA C 1 21 ? -17.584 32.700 49.023 1.00 10.88 21 ALA C O 1
ATOM 1499 N N . TRP C 1 22 ? -16.231 31.808 47.464 1.00 11.72 22 TRP C N 1
ATOM 1500 C CA . TRP C 1 22 ? -17.095 30.662 47.208 1.00 11.68 22 TRP C CA 1
ATOM 1501 C C . TRP C 1 22 ? -17.153 29.777 48.448 1.00 12.41 22 TRP C C 1
ATOM 1502 O O . TRP C 1 22 ? -18.230 29.489 48.970 1.00 13.39 22 TRP C O 1
ATOM 1513 N N . LEU C 1 23 ? -15.985 29.342 48.907 1.00 13.13 23 LEU C N 1
ATOM 1514 C CA . LEU C 1 23 ? -15.900 28.493 50.083 1.00 11.11 23 LEU C CA 1
ATOM 1515 C C . LEU C 1 23 ? -16.587 29.156 51.270 1.00 12.87 23 LEU C C 1
ATOM 1516 O O . LEU C 1 23 ? -17.230 28.487 52.079 1.00 11.66 23 LEU C O 1
ATOM 1521 N N . SER C 1 24 ? -16.456 30.474 51.361 1.00 12.20 24 SER C N 1
ATOM 1522 C CA . SER C 1 24 ? -17.075 31.230 52.438 1.00 12.54 24 SER C CA 1
ATOM 1523 C C . SER C 1 24 ? -18.591 31.067 52.392 1.00 12.19 24 SER C C 1
ATOM 1524 O O . SER C 1 24 ? -19.227 30.834 53.418 1.00 12.34 24 SER C O 1
ATOM 1527 N N . GLN C 1 25 ? -19.156 31.185 51.193 1.00 12.88 25 GLN C N 1
ATOM 1528 C CA . GLN C 1 25 ? -20.594 31.049 51.006 1.00 13.28 25 GLN C CA 1
ATOM 1529 C C . GLN C 1 25 ? -21.070 29.621 51.241 1.00 11.71 25 GLN C C 1
ATOM 1530 O O . GLN C 1 25 ? -22.183 29.409 51.719 1.00 11.96 25 GLN C O 1
ATOM 1536 N N . GLU C 1 26 ? -20.235 28.643 50.904 1.00 12.52 26 GLU C N 1
ATOM 1537 C CA . GLU C 1 26 ? -20.596 27.247 51.116 1.00 13.20 26 GLU C CA 1
ATOM 1538 C C . GLU C 1 26 ? -20.819 27.021 52.608 1.00 14.68 26 GLU C C 1
ATOM 1539 O O . GLU C 1 26 ? -21.781 26.369 53.017 1.00 13.28 26 GLU C O 1
ATOM 1545 N N . LEU C 1 27 ? -19.922 27.579 53.414 1.00 13.98 27 LEU C N 1
ATOM 1546 C CA . LEU C 1 27 ? -19.994 27.445 54.863 1.00 15.23 27 LEU C CA 1
ATOM 1547 C C . LEU C 1 27 ? -21.157 28.233 55.456 1.00 15.77 27 LEU C C 1
ATOM 1548 O O . LEU C 1 27 ? -21.890 27.723 56.300 1.00 15.19 27 LEU C O 1
ATOM 1553 N N . LEU C 1 28 ? -21.323 29.475 55.014 1.00 16.43 28 LEU C N 1
ATOM 1554 C CA . LEU C 1 28 ? -22.404 30.326 55.501 1.00 17.53 28 LEU C CA 1
ATOM 1555 C C . LEU C 1 28 ? -23.764 29.724 55.163 1.00 17.88 28 LEU C C 1
ATOM 1556 O O . LEU C 1 28 ? -24.732 29.875 55.912 1.00 18.81 28 LEU C O 1
ATOM 1561 N N . HIS C 1 29 ? -23.825 29.040 54.028 1.00 18.77 29 HIS C N 1
ATOM 1562 C CA . HIS C 1 29 ? -25.059 28.421 53.565 1.00 21.43 29 HIS C CA 1
ATOM 1563 C C . HIS C 1 29 ? -25.394 27.154 54.352 1.00 21.54 29 HIS C C 1
ATOM 1564 O O . HIS C 1 29 ? -26.541 26.946 54.750 1.00 22.58 29 HIS C O 1
ATOM 1571 N N . THR C 1 30 ? -24.385 26.319 54.577 1.00 22.11 30 THR C N 1
ATOM 1572 C CA . THR C 1 30 ? -24.560 25.060 55.297 1.00 22.20 30 THR C CA 1
ATOM 1573 C C . THR C 1 30 ? -24.705 25.212 56.810 1.00 24.16 30 THR C C 1
ATOM 1574 O O . THR C 1 30 ? -25.479 24.489 57.439 1.00 24.02 30 THR C O 1
ATOM 1578 N N . PHE C 1 31 ? -23.957 26.145 57.393 1.00 23.72 31 PHE C N 1
ATOM 1579 C CA . PHE C 1 31 ? -24.004 26.368 58.838 1.00 24.07 31 PHE C CA 1
ATOM 1580 C C . PHE C 1 31 ? -24.504 27.774 59.169 1.00 25.83 31 PHE C C 1
ATOM 1581 O O . PHE C 1 31 ? -23.961 28.442 60.049 1.00 25.46 31 PHE C O 1
ATOM 1589 N N . SER C 1 32 ? -25.547 28.210 58.467 1.00 28.78 32 SER C N 1
ATOM 1590 C CA . SER C 1 32 ? -26.112 29.541 58.670 1.00 33.26 32 SER C CA 1
ATOM 1591 C C . SER C 1 32 ? -26.514 29.846 60.110 1.00 34.43 32 SER C C 1
ATOM 1592 O O . SER C 1 32 ? -26.605 31.010 60.492 1.00 36.36 32 SER C O 1
ATOM 1595 N N . GLU C 1 33 ? -26.756 28.812 60.908 1.00 36.94 33 GLU C N 1
ATOM 1596 C CA . GLU C 1 33 ? -27.166 29.021 62.295 1.00 40.29 33 GLU C CA 1
ATOM 1597 C C . GLU C 1 33 ? -26.107 28.711 63.347 1.00 38.62 33 GLU C C 1
ATOM 1598 O O . GLU C 1 33 ? -26.279 29.062 64.513 1.00 38.53 33 GLU C O 1
ATOM 1604 N N . GLU C 1 34 ? -25.010 28.074 62.947 1.00 35.99 34 GLU C N 1
ATOM 1605 C CA . GLU C 1 34 ? -23.956 27.747 63.907 1.00 35.18 34 GLU C CA 1
ATOM 1606 C C . GLU C 1 34 ? -22.725 28.623 63.721 1.00 32.29 34 GLU C C 1
ATOM 1607 O O . GLU C 1 34 ? -21.741 28.484 64.447 1.00 32.00 34 GLU C O 1
ATOM 1613 N N . ILE C 1 35 ? -22.781 29.527 62.750 1.00 28.46 35 ILE C N 1
ATOM 1614 C CA . ILE C 1 35 ? -21.652 30.406 62.472 1.00 23.57 35 ILE C CA 1
ATOM 1615 C C . ILE C 1 35 ? -21.842 31.841 62.942 1.00 23.64 35 ILE C C 1
ATOM 1616 O O . ILE C 1 35 ? -22.873 32.461 62.677 1.00 21.01 35 ILE C O 1
ATOM 1621 N N . GLU C 1 36 ? -20.840 32.358 63.645 1.00 22.26 36 GLU C N 1
ATOM 1622 C CA . GLU C 1 36 ? -20.873 33.732 64.127 1.00 22.31 36 GLU C CA 1
ATOM 1623 C C . GLU C 1 36 ? -20.505 34.595 62.931 1.00 20.62 36 GLU C C 1
ATOM 1624 O O . GLU C 1 36 ? -21.153 35.602 62.652 1.00 20.13 36 GLU C O 1
ATOM 1630 N N . TYR C 1 37 ? -19.460 34.177 62.221 1.00 18.70 37 TYR C N 1
ATOM 1631 C CA . TYR C 1 37 ? -18.998 34.892 61.041 1.00 16.89 37 TYR C CA 1
ATOM 1632 C C . TYR C 1 37 ? -17.912 34.132 60.290 1.00 15.72 37 TYR C C 1
ATOM 1633 O O . TYR C 1 37 ? -17.229 33.273 60.850 1.00 16.50 37 TYR C O 1
ATOM 1642 N N . VAL C 1 38 ? -17.774 34.462 59.012 1.00 15.43 38 VAL C N 1
ATOM 1643 C CA . VAL C 1 38 ? -16.742 33.898 58.157 1.00 13.57 38 VAL C CA 1
ATOM 1644 C C . VAL C 1 38 ? -16.017 35.145 57.684 1.00 13.58 38 VAL C C 1
ATOM 1645 O O . VAL C 1 38 ? -16.640 36.053 57.132 1.00 15.62 38 VAL C O 1
ATOM 1649 N N . ALA C 1 39 ? -14.714 35.210 57.925 1.00 12.97 39 ALA C N 1
ATOM 1650 C CA . ALA C 1 39 ? -13.950 36.381 57.528 1.00 13.18 39 ALA C CA 1
ATOM 1651 C C . ALA C 1 39 ? -12.912 36.057 56.467 1.00 11.88 39 ALA C C 1
ATOM 1652 O O . ALA C 1 39 ? -12.208 35.051 56.553 1.00 11.22 39 ALA C O 1
ATOM 1654 N N . LEU C 1 40 ? -12.835 36.919 55.460 1.00 13.15 40 LEU C N 1
ATOM 1655 C CA . LEU C 1 40 ? -11.878 36.760 54.376 1.00 14.86 40 LEU C CA 1
ATOM 1656 C C . LEU C 1 40 ? -10.719 37.730 54.587 1.00 15.33 40 LEU C C 1
ATOM 1657 O O . LEU C 1 40 ? -10.923 38.941 54.722 1.00 15.60 40 LEU C O 1
ATOM 1662 N N . HIS C 1 41 ? -9.504 37.193 54.628 1.00 14.82 41 HIS C N 1
ATOM 1663 C CA . HIS C 1 41 ? -8.312 38.007 54.834 1.00 16.67 41 HIS C CA 1
ATOM 1664 C C . HIS C 1 41 ? -7.391 38.057 53.625 1.00 17.11 41 HIS C C 1
ATOM 1665 O O . HIS C 1 41 ? -6.698 37.082 53.333 1.00 14.70 41 HIS C O 1
ATOM 1672 N N . PRO C 1 42 ? -7.372 39.183 52.896 1.00 18.09 42 PRO C N 1
ATOM 1673 C CA . PRO C 1 42 ? -6.459 39.203 51.750 1.00 21.21 42 PRO C CA 1
ATOM 1674 C C . PRO C 1 42 ? -5.047 39.108 52.326 1.00 23.70 42 PRO C C 1
ATOM 1675 O O . PRO C 1 42 ? -4.696 39.868 53.227 1.00 22.54 42 PRO C O 1
ATOM 1679 N N . ASP C 1 43 ? -4.245 38.175 51.821 1.00 26.37 43 ASP C N 1
ATOM 1680 C CA . ASP C 1 43 ? -2.896 37.990 52.348 1.00 31.79 43 ASP C CA 1
ATOM 1681 C C . ASP C 1 43 ? -1.767 38.078 51.325 1.00 34.05 43 ASP C C 1
ATOM 1682 O O . ASP C 1 43 ? -1.962 38.530 50.199 1.00 33.85 43 ASP C O 1
ATOM 1687 N N . THR C 1 44 ? -0.583 37.627 51.736 1.00 35.75 44 THR C N 1
ATOM 1688 C CA . THR C 1 44 ? 0.599 37.654 50.884 1.00 37.22 44 THR C CA 1
ATOM 1689 C C . THR C 1 44 ? 0.865 36.358 50.121 1.00 38.02 44 THR C C 1
ATOM 1690 O O . THR C 1 44 ? 0.234 35.327 50.357 1.00 38.93 44 THR C O 1
ATOM 1694 N N . GLY C 1 45 ? 1.829 36.443 49.211 1.00 37.36 45 GLY C N 1
ATOM 1695 C CA . GLY C 1 45 ? 2.217 35.333 48.360 1.00 35.61 45 GLY C CA 1
ATOM 1696 C C . GLY C 1 45 ? 2.026 33.886 48.774 1.00 34.31 45 GLY C C 1
ATOM 1697 O O . GLY C 1 45 ? 2.435 33.465 49.856 1.00 34.78 45 GLY C O 1
ATOM 1698 N N . GLY C 1 46 ? 1.399 33.127 47.879 1.00 32.00 46 GLY C N 1
ATOM 1699 C CA . GLY C 1 46 ? 1.173 31.709 48.090 1.00 30.91 46 GLY C CA 1
ATOM 1700 C C . GLY C 1 46 ? 0.382 31.235 49.289 1.00 28.72 46 GLY C C 1
ATOM 1701 O O . GLY C 1 46 ? 0.157 30.033 49.432 1.00 28.01 46 GLY C O 1
ATOM 1702 N N . ARG C 1 47 ? -0.055 32.148 50.146 1.00 26.94 47 ARG C N 1
ATOM 1703 C CA . ARG C 1 47 ? -0.805 31.734 51.321 1.00 26.88 47 ARG C CA 1
ATOM 1704 C C . ARG C 1 47 ? -2.293 31.487 51.092 1.00 25.21 47 ARG C C 1
ATOM 1705 O O . ARG C 1 47 ? -2.979 32.269 50.436 1.00 23.61 47 ARG C O 1
ATOM 1713 N N . PHE C 1 48 ? -2.767 30.373 51.637 1.00 23.92 48 PHE C N 1
ATOM 1714 C CA . PHE C 1 48 ? -4.171 29.987 51.588 1.00 23.63 48 PHE C CA 1
ATOM 1715 C C . PHE C 1 48 ? -4.337 29.081 52.795 1.00 23.35 48 PHE C C 1
ATOM 1716 O O . PHE C 1 48 ? -3.959 27.911 52.764 1.00 23.96 48 PHE C O 1
ATOM 1724 N N . GLU C 1 49 ? -4.900 29.629 53.862 1.00 23.60 49 GLU C N 1
ATOM 1725 C CA . GLU C 1 49 ? -5.068 28.885 55.097 1.00 24.27 49 GLU C CA 1
ATOM 1726 C C . GLU C 1 49 ? -6.420 29.210 55.723 1.00 21.56 49 GLU C C 1
ATOM 1727 O O . GLU C 1 49 ? -6.865 30.358 55.694 1.00 20.63 49 GLU C O 1
ATOM 1733 N N . ILE C 1 50 ? -7.071 28.197 56.283 1.00 18.60 50 ILE C N 1
ATOM 1734 C CA . ILE C 1 50 ? -8.375 28.386 56.898 1.00 17.60 50 ILE C CA 1
ATOM 1735 C C . ILE C 1 50 ? -8.382 27.966 58.360 1.00 18.42 50 ILE C C 1
ATOM 1736 O O . ILE C 1 50 ? -7.828 26.928 58.726 1.00 16.59 50 ILE C O 1
ATOM 1741 N N . PHE C 1 51 ? -9.017 28.785 59.191 1.00 17.85 51 PHE C N 1
ATOM 1742 C CA . PHE C 1 51 ? -9.107 28.527 60.623 1.00 19.06 51 PHE C CA 1
ATOM 1743 C C . PHE C 1 51 ? -10.557 28.498 61.095 1.00 19.17 51 PHE C C 1
ATOM 1744 O O . PHE C 1 51 ? -11.403 29.230 60.581 1.00 17.89 51 PHE C O 1
ATOM 1752 N N . CYS C 1 52 ? -10.835 27.644 62.074 1.00 20.37 52 CYS C N 1
ATOM 1753 C CA . CYS C 1 52 ? -12.167 27.529 62.651 1.00 20.43 52 CYS C CA 1
ATOM 1754 C C . CYS C 1 52 ? -11.999 27.534 64.166 1.00 20.82 52 CYS C C 1
ATOM 1755 O O . CYS C 1 52 ? -11.373 26.638 64.731 1.00 21.82 52 CYS C O 1
ATOM 1758 N N . ASN C 1 53 ? -12.554 28.551 64.816 1.00 22.60 53 ASN C N 1
ATOM 1759 C CA . ASN C 1 53 ? -12.446 28.693 66.261 1.00 23.98 53 ASN C CA 1
ATOM 1760 C C . ASN C 1 53 ? -10.991 28.566 66.709 1.00 24.31 53 ASN C C 1
ATOM 1761 O O . ASN C 1 53 ? -10.689 27.920 67.711 1.00 26.97 53 ASN C O 1
ATOM 1766 N N . GLY C 1 54 ? -10.091 29.183 65.950 1.00 24.18 54 GLY C N 1
ATOM 1767 C CA . GLY C 1 54 ? -8.681 29.143 66.292 1.00 24.99 54 GLY C CA 1
ATOM 1768 C C . GLY C 1 54 ? -7.923 27.916 65.818 1.00 25.51 54 GLY C C 1
ATOM 1769 O O . GLY C 1 54 ? -6.691 27.895 65.860 1.00 27.29 54 GLY C O 1
ATOM 1770 N N . VAL C 1 55 ? -8.645 26.896 65.366 1.00 24.89 55 VAL C N 1
ATOM 1771 C CA . VAL C 1 55 ? -8.012 25.670 64.892 1.00 25.21 55 VAL C CA 1
ATOM 1772 C C . VAL C 1 55 ? -7.824 25.662 63.377 1.00 26.61 55 VAL C C 1
ATOM 1773 O O . VAL C 1 55 ? -8.776 25.865 62.627 1.00 26.35 55 VAL C O 1
ATOM 1777 N N . GLN C 1 56 ? -6.589 25.435 62.937 1.00 26.65 56 GLN C N 1
ATOM 1778 C CA . GLN C 1 56 ? -6.280 25.387 61.514 1.00 27.75 56 GLN C CA 1
ATOM 1779 C C . GLN C 1 56 ? -6.907 24.135 60.918 1.00 27.21 56 GLN C C 1
ATOM 1780 O O . GLN C 1 56 ? -6.587 23.019 61.332 1.00 26.59 56 GLN C O 1
ATOM 1786 N N . ILE C 1 57 ? -7.807 24.309 59.956 1.00 26.31 57 ILE C N 1
ATOM 1787 C CA . ILE C 1 57 ? -8.447 23.163 59.330 1.00 25.15 57 ILE C CA 1
ATOM 1788 C C . ILE C 1 57 ? -8.008 23.011 57.878 1.00 26.09 57 ILE C C 1
ATOM 1789 O O . ILE C 1 57 ? -8.482 22.125 57.169 1.00 26.70 57 ILE C O 1
ATOM 1794 N N . TRP C 1 58 ? -7.094 23.873 57.441 1.00 25.25 58 TRP C N 1
ATOM 1795 C CA . TRP C 1 58 ? -6.584 23.800 56.080 1.00 26.17 58 TRP C CA 1
ATOM 1796 C C . TRP C 1 58 ? -5.368 24.666 55.816 1.00 27.21 58 TRP C C 1
ATOM 1797 O O . TRP C 1 58 ? -5.317 25.841 56.195 1.00 28.82 58 TRP C O 1
ATOM 1808 N N . GLU C 1 59 ? -4.400 24.055 55.142 1.00 29.87 59 GLU C N 1
ATOM 1809 C CA . GLU C 1 59 ? -3.151 24.706 54.785 1.00 34.05 59 GLU C CA 1
ATOM 1810 C C . GLU C 1 59 ? -2.756 24.224 53.418 1.00 34.04 59 GLU C C 1
ATOM 1811 O O . GLU C 1 59 ? -2.440 23.049 53.249 1.00 34.94 59 GLU C O 1
ATOM 1817 N N . ARG C 1 60 ? -2.732 25.133 52.451 1.00 33.46 60 ARG C N 1
ATOM 1818 C CA . ARG C 1 60 ? -2.405 24.783 51.073 1.00 35.01 60 ARG C CA 1
ATOM 1819 C C . ARG C 1 60 ? -1.201 23.868 50.877 1.00 37.12 60 ARG C C 1
ATOM 1820 O O . ARG C 1 60 ? -1.326 22.814 50.264 1.00 35.40 60 ARG C O 1
ATOM 1828 N N . LYS C 1 61 ? -0.035 24.274 51.364 1.00 39.61 61 LYS C N 1
ATOM 1829 C CA . LYS C 1 61 ? 1.158 23.447 51.198 1.00 44.22 61 LYS C CA 1
ATOM 1830 C C . LYS C 1 61 ? 0.984 22.089 51.839 1.00 45.14 61 LYS C C 1
ATOM 1831 O O . LYS C 1 61 ? 1.235 21.054 51.221 1.00 46.13 61 LYS C O 1
ATOM 1837 N N . GLN C 1 62 ? 0.546 22.117 53.089 1.00 44.21 62 GLN C N 1
ATOM 1838 C CA . GLN C 1 62 ? 0.323 20.919 53.877 1.00 45.04 62 GLN C CA 1
ATOM 1839 C C . GLN C 1 62 ? -0.571 19.933 53.115 1.00 42.06 62 GLN C C 1
ATOM 1840 O O . GLN C 1 62 ? -0.246 18.752 52.977 1.00 40.74 62 GLN C O 1
ATOM 1846 N N . GLU C 1 63 ? -1.697 20.437 52.620 1.00 42.55 63 GLU C N 1
ATOM 1847 C CA . GLU C 1 63 ? -2.660 19.622 51.879 1.00 35.69 63 GLU C CA 1
ATOM 1848 C C . GLU C 1 63 ? -2.287 19.457 50.411 1.00 36.65 63 GLU C C 1
ATOM 1849 O O . GLU C 1 63 ? -2.830 18.589 49.719 1.00 26.69 63 GLU C O 1
ATOM 1855 N N . GLY C 1 64 ? -1.385 20.305 49.931 1.00 31.81 64 GLY C N 1
ATOM 1856 C CA . GLY C 1 64 ? -0.974 20.218 48.544 1.00 34.38 64 GLY C CA 1
ATOM 1857 C C . GLY C 1 64 ? -2.083 20.604 47.588 1.00 36.23 64 GLY C C 1
ATOM 1858 O O . GLY C 1 64 ? -2.250 19.961 46.553 1.00 38.35 64 GLY C O 1
ATOM 1859 N N . GLY C 1 65 ? -2.837 21.646 47.935 1.00 35.78 65 GLY C N 1
ATOM 1860 C CA . GLY C 1 65 ? -3.925 22.076 47.083 1.00 32.86 65 GLY C CA 1
ATOM 1861 C C . GLY C 1 65 ? -5.050 22.788 47.804 1.00 30.62 65 GLY C C 1
ATOM 1862 O O . GLY C 1 65 ? -4.869 23.324 48.896 1.00 30.48 65 GLY C O 1
ATOM 1863 N N . PHE C 1 66 ? -6.224 22.790 47.180 1.00 29.33 66 PHE C N 1
ATOM 1864 C CA . PHE C 1 66 ? -7.393 23.444 47.754 1.00 26.25 66 PHE C CA 1
ATOM 1865 C C . PHE C 1 66 ? -8.473 22.430 48.109 1.00 23.84 66 PHE C C 1
ATOM 1866 O O . PHE C 1 66 ? -8.646 21.422 47.428 1.00 25.02 66 PHE C O 1
ATOM 1874 N N . PRO C 1 67 ? -9.218 22.699 49.193 1.00 27.90 67 PRO C N 1
ATOM 1875 C CA . PRO C 1 67 ? -10.285 21.830 49.687 1.00 28.33 67 PRO C CA 1
ATOM 1876 C C . PRO C 1 67 ? -11.567 21.756 48.874 1.00 28.14 67 PRO C C 1
ATOM 1877 O O . PRO C 1 67 ? -11.966 22.733 48.234 1.00 30.23 67 PRO C O 1
ATOM 1881 N N . GLU C 1 68 ? -12.189 20.592 48.918 1.00 31.98 68 GLU C N 1
ATOM 1882 C CA . GLU C 1 68 ? -13.448 20.398 48.247 1.00 36.10 68 GLU C CA 1
ATOM 1883 C C . GLU C 1 68 ? -14.472 20.910 49.208 1.00 32.87 68 GLU C C 1
ATOM 1884 O O . GLU C 1 68 ? -14.220 20.964 50.397 1.00 30.57 68 GLU C O 1
ATOM 1890 N N . ALA C 1 69 ? -15.607 21.323 48.674 1.00 32.27 69 ALA C N 1
ATOM 1891 C CA . ALA C 1 69 ? -16.663 21.836 49.510 1.00 31.98 69 ALA C CA 1
ATOM 1892 C C . ALA C 1 69 ? -17.033 20.844 50.610 1.00 31.76 69 ALA C C 1
ATOM 1893 O O . ALA C 1 69 ? -17.227 21.228 51.763 1.00 31.31 69 ALA C O 1
ATOM 1895 N N . LYS C 1 70 ? -17.127 19.567 50.258 1.00 31.98 70 LYS C N 1
ATOM 1896 C CA . LYS C 1 70 ? -17.496 18.532 51.218 1.00 33.98 70 LYS C CA 1
ATOM 1897 C C . LYS C 1 70 ? -16.485 18.357 52.355 1.00 31.81 70 LYS C C 1
ATOM 1898 O O . LYS C 1 70 ? -16.863 18.305 53.527 1.00 31.13 70 LYS C O 1
ATOM 1904 N N . VAL C 1 71 ? -15.205 18.263 52.011 1.00 28.40 71 VAL C N 1
ATOM 1905 C CA . VAL C 1 71 ? -14.160 18.091 53.014 1.00 25.50 71 VAL C CA 1
ATOM 1906 C C . VAL C 1 71 ? -14.122 19.251 54.006 1.00 24.35 71 VAL C C 1
ATOM 1907 O O . VAL C 1 71 ? -13.994 19.040 55.212 1.00 23.49 71 VAL C O 1
ATOM 1911 N N . LEU C 1 72 ? -14.232 20.475 53.499 1.00 22.85 72 LEU C N 1
ATOM 1912 C CA . LEU C 1 72 ? -14.196 21.643 54.364 1.00 23.22 72 LEU C CA 1
ATOM 1913 C C . LEU C 1 72 ? -15.394 21.676 55.309 1.00 21.66 72 LEU C C 1
ATOM 1914 O O . LEU C 1 72 ? -15.251 22.008 56.486 1.00 22.42 72 LEU C O 1
ATOM 1919 N N . LYS C 1 73 ? -16.571 21.340 54.791 1.00 22.54 73 LYS C N 1
ATOM 1920 C CA . LYS C 1 73 ? -17.780 21.325 55.607 1.00 25.38 73 LYS C CA 1
ATOM 1921 C C . LYS C 1 73 ? -17.606 20.343 56.739 1.00 26.18 73 LYS C C 1
ATOM 1922 O O . LYS C 1 73 ? -17.947 20.613 57.892 1.00 26.13 73 LYS C O 1
ATOM 1928 N N . GLN C 1 74 ? -17.071 19.188 56.394 1.00 27.72 74 GLN C N 1
ATOM 1929 C CA . GLN C 1 74 ? -16.877 18.167 57.382 1.00 30.89 74 GLN C CA 1
ATOM 1930 C C . GLN C 1 74 ? -15.892 18.539 58.482 1.00 29.56 74 GLN C C 1
ATOM 1931 O O . GLN C 1 74 ? -16.146 18.270 59.653 1.00 29.06 74 GLN C O 1
ATOM 1937 N N . ARG C 1 75 ? -14.776 19.160 58.112 1.00 27.84 75 ARG C N 1
ATOM 1938 C CA . ARG C 1 75 ? -13.779 19.562 59.100 1.00 27.56 75 ARG C CA 1
ATOM 1939 C C . ARG C 1 75 ? -14.335 20.642 60.018 1.00 27.45 75 ARG C C 1
ATOM 1940 O O . ARG C 1 75 ? -13.944 20.740 61.179 1.00 28.49 75 ARG C O 1
ATOM 1948 N N . VAL C 1 76 ? -15.249 21.454 59.493 1.00 26.95 76 VAL C N 1
ATOM 1949 C CA . VAL C 1 76 ? -15.868 22.512 60.284 1.00 26.77 76 VAL C CA 1
ATOM 1950 C C . VAL C 1 76 ? -16.901 21.879 61.211 1.00 28.66 76 VAL C C 1
ATOM 1951 O O . VAL C 1 76 ? -17.009 22.244 62.381 1.00 27.98 76 VAL C O 1
ATOM 1955 N N . ARG C 1 77 ? -17.654 20.925 60.675 1.00 30.31 77 ARG C N 1
ATOM 1956 C CA . ARG C 1 77 ? -18.687 20.237 61.434 1.00 33.42 77 ARG C CA 1
ATOM 1957 C C . ARG C 1 77 ? -18.106 19.510 62.649 1.00 35.47 77 ARG C C 1
ATOM 1958 O O . ARG C 1 77 ? -18.706 19.510 63.725 1.00 34.09 77 ARG C O 1
ATOM 1966 N N . ASP C 1 78 ? -16.934 18.903 62.484 1.00 37.53 78 ASP C N 1
ATOM 1967 C CA . ASP C 1 78 ? -16.295 18.182 63.586 1.00 39.56 78 ASP C CA 1
ATOM 1968 C C . ASP C 1 78 ? -15.822 19.088 64.714 1.00 39.93 78 ASP C C 1
ATOM 1969 O O . ASP C 1 78 ? -15.535 18.616 65.819 1.00 40.82 78 ASP C O 1
ATOM 1974 N N . LEU C 1 79 ? -15.712 20.382 64.426 1.00 39.14 79 LEU C N 1
ATOM 1975 C CA . LEU C 1 79 ? -15.273 21.342 65.430 1.00 39.47 79 LEU C CA 1
ATOM 1976 C C . LEU C 1 79 ? -16.445 22.057 66.075 1.00 40.96 79 LEU C C 1
ATOM 1977 O O . LEU C 1 79 ? -16.276 22.741 67.088 1.00 41.61 79 LEU C O 1
ATOM 1982 N N . ILE C 1 80 ? -17.626 21.906 65.486 1.00 45.56 80 ILE C N 1
ATOM 1983 C CA . ILE C 1 80 ? -18.828 22.498 66.057 1.00 48.81 80 ILE C CA 1
ATOM 1984 C C . ILE C 1 80 ? -19.457 21.405 66.920 1.00 52.98 80 ILE C C 1
ATOM 1985 O O . ILE C 1 80 ? -19.710 21.584 68.116 1.00 54.09 80 ILE C O 1
ATOM 1990 N N . ASP C 1 81 ? -19.680 20.254 66.296 1.00 57.00 81 ASP C N 1
ATOM 1991 C CA . ASP C 1 81 ? -20.275 19.117 66.984 1.00 61.97 81 ASP C CA 1
ATOM 1992 C C . ASP C 1 81 ? -19.194 18.208 67.562 1.00 62.06 81 ASP C C 1
ATOM 1993 O O . ASP C 1 81 ? -19.145 17.025 67.166 1.00 63.58 81 ASP C O 1
ATOM 1998 N N . LYS D 1 3 ? -4.981 48.830 58.707 1.00 28.31 3 LYS D N 1
ATOM 1999 C CA . LYS D 1 3 ? -5.914 48.097 57.803 1.00 29.40 3 LYS D CA 1
ATOM 2000 C C . LYS D 1 3 ? -7.360 48.260 58.264 1.00 28.10 3 LYS D C 1
ATOM 2001 O O . LYS D 1 3 ? -7.623 48.471 59.451 1.00 29.62 3 LYS D O 1
ATOM 2007 N N . ALA D 1 4 ? -8.293 48.167 57.323 1.00 27.56 4 ALA D N 1
ATOM 2008 C CA . ALA D 1 4 ? -9.715 48.287 57.634 1.00 25.72 4 ALA D CA 1
ATOM 2009 C C . ALA D 1 4 ? -10.337 46.945 58.034 1.00 24.50 4 ALA D C 1
ATOM 2010 O O . ALA D 1 4 ? -9.958 45.889 57.527 1.00 22.67 4 ALA D O 1
ATOM 2012 N N . GLN D 1 5 ? -11.283 47.007 58.963 1.00 24.17 5 GLN D N 1
ATOM 2013 C CA . GLN D 1 5 ? -12.004 45.830 59.434 1.00 24.19 5 GLN D CA 1
ATOM 2014 C C . GLN D 1 5 ? -13.464 46.080 59.092 1.00 22.83 5 GLN D C 1
ATOM 2015 O O . GLN D 1 5 ? -14.090 46.978 59.649 1.00 23.71 5 GLN D O 1
ATOM 2021 N N . ILE D 1 6 ? -13.992 45.284 58.171 1.00 20.08 6 ILE D N 1
ATOM 2022 C CA . ILE D 1 6 ? -15.364 45.440 57.722 1.00 17.33 6 ILE D CA 1
ATOM 2023 C C . ILE D 1 6 ? -16.266 44.281 58.142 1.00 17.47 6 ILE D C 1
ATOM 2024 O O . ILE D 1 6 ? -15.908 43.110 57.993 1.00 12.59 6 ILE D O 1
ATOM 2029 N N . GLU D 1 7 ? -17.434 44.619 58.683 1.00 19.55 7 GLU D N 1
ATOM 2030 C CA . GLU D 1 7 ? -18.400 43.626 59.144 1.00 18.46 7 GLU D CA 1
ATOM 2031 C C . GLU D 1 7 ? -19.722 43.810 58.402 1.00 17.34 7 GLU D C 1
ATOM 2032 O O . GLU D 1 7 ? -20.235 44.925 58.302 1.00 16.28 7 GLU D O 1
ATOM 2038 N N . ILE D 1 8 ? -20.275 42.716 57.888 1.00 18.25 8 ILE D N 1
ATOM 2039 C CA . ILE D 1 8 ? -21.547 42.766 57.175 1.00 16.54 8 ILE D CA 1
ATOM 2040 C C . ILE D 1 8 ? -22.561 41.837 57.843 1.00 17.14 8 ILE D C 1
ATOM 2041 O O . ILE D 1 8 ? -22.402 40.617 57.820 1.00 17.67 8 ILE D O 1
ATOM 2046 N N . TYR D 1 9 ? -23.593 42.417 58.449 1.00 17.24 9 TYR D N 1
ATOM 2047 C CA . TYR D 1 9 ? -24.628 41.632 59.109 1.00 15.34 9 TYR D CA 1
ATOM 2048 C C . TYR D 1 9 ? -25.854 41.547 58.208 1.00 14.77 9 TYR D C 1
ATOM 2049 O O . TYR D 1 9 ? -26.388 42.570 57.780 1.00 15.23 9 TYR D O 1
ATOM 2058 N N . TYR D 1 10 ? -26.296 40.329 57.914 1.00 15.93 10 TYR D N 1
ATOM 2059 C CA . TYR D 1 10 ? -27.455 40.140 57.050 1.00 16.82 10 TYR D CA 1
ATOM 2060 C C . TYR D 1 10 ? -28.430 39.127 57.627 1.00 17.18 10 TYR D C 1
ATOM 2061 O O . TYR D 1 10 ? -28.023 38.148 58.254 1.00 16.63 10 TYR D O 1
ATOM 2070 N N . CYS D 1 11 ? -29.719 39.362 57.409 1.00 21.23 11 CYS D N 1
ATOM 2071 C CA . CYS D 1 11 ? -30.748 38.455 57.901 1.00 23.92 11 CYS D CA 1
ATOM 2072 C C . CYS D 1 11 ? -30.567 37.076 57.270 1.00 24.73 11 CYS D C 1
ATOM 2073 O O . CYS D 1 11 ? -30.696 36.907 56.059 1.00 24.45 11 CYS D O 1
ATOM 2076 N N . ARG D 1 12 ? -30.261 36.105 58.123 1.00 27.94 12 ARG D N 1
ATOM 2077 C CA . ARG D 1 12 ? -30.018 34.716 57.745 1.00 31.96 12 ARG D CA 1
ATOM 2078 C C . ARG D 1 12 ? -31.064 34.034 56.856 1.00 33.48 12 ARG D C 1
ATOM 2079 O O . ARG D 1 12 ? -30.713 33.274 55.955 1.00 34.14 12 ARG D O 1
ATOM 2087 N N . GLN D 1 13 ? -32.340 34.304 57.109 1.00 34.91 13 GLN D N 1
ATOM 2088 C CA . GLN D 1 13 ? -33.421 33.670 56.359 1.00 36.65 13 GLN D CA 1
ATOM 2089 C C . GLN D 1 13 ? -34.077 34.534 55.287 1.00 34.07 13 GLN D C 1
ATOM 2090 O O . GLN D 1 13 ? -35.032 34.101 54.644 1.00 31.20 13 GLN D O 1
ATOM 2096 N N . CYS D 1 14 ? -33.579 35.750 55.089 1.00 32.94 14 CYS D N 1
ATOM 2097 C CA . CYS D 1 14 ? -34.149 36.636 54.072 1.00 31.37 14 CYS D CA 1
ATOM 2098 C C . CYS D 1 14 ? -33.493 36.432 52.717 1.00 31.71 14 CYS D C 1
ATOM 2099 O O . CYS D 1 14 ? -33.747 37.192 51.783 1.00 32.10 14 CYS D O 1
ATOM 2102 N N . ASN D 1 15 ? -32.644 35.411 52.614 1.00 31.68 15 ASN D N 1
ATOM 2103 C CA . ASN D 1 15 ? -31.939 35.127 51.367 1.00 32.54 15 ASN D CA 1
ATOM 2104 C C . ASN D 1 15 ? -31.135 36.370 50.969 1.00 29.86 15 ASN D C 1
ATOM 2105 O O . ASN D 1 15 ? -31.262 36.873 49.852 1.00 28.36 15 ASN D O 1
ATOM 2110 N N . TRP D 1 16 ? -30.318 36.866 51.893 1.00 25.57 16 TRP D N 1
ATOM 2111 C CA . TRP D 1 16 ? -29.503 38.045 51.631 1.00 21.48 16 TRP D CA 1
ATOM 2112 C C . TRP D 1 16 ? -28.012 37.744 51.630 1.00 20.45 16 TRP D C 1
ATOM 2113 O O . TRP D 1 16 ? -27.193 38.649 51.480 1.00 18.51 16 TRP D O 1
ATOM 2132 N N . LEU D 1 18 ? -26.333 36.085 49.398 1.00 15.59 18 LEU D N 1
ATOM 2133 C CA . LEU D 1 18 ? -25.865 36.320 48.038 1.00 14.00 18 LEU D CA 1
ATOM 2134 C C . LEU D 1 18 ? -25.365 37.751 47.840 1.00 14.44 18 LEU D C 1
ATOM 2135 O O . LEU D 1 18 ? -24.203 37.964 47.495 1.00 14.40 18 LEU D O 1
ATOM 2140 N N . ARG D 1 19 ? -26.238 38.725 48.074 1.00 15.72 19 ARG D N 1
ATOM 2141 C CA . ARG D 1 19 ? -25.869 40.124 47.908 1.00 15.51 19 ARG D CA 1
ATOM 2142 C C . ARG D 1 19 ? -24.787 40.561 48.894 1.00 13.63 19 ARG D C 1
ATOM 2143 O O . ARG D 1 19 ? -24.023 41.486 48.619 1.00 15.35 19 ARG D O 1
ATOM 2151 N N . SER D 1 20 ? -24.721 39.891 50.040 1.00 14.24 20 SER D N 1
ATOM 2152 C CA . SER D 1 20 ? -23.718 40.214 51.046 1.00 15.17 20 SER D CA 1
ATOM 2153 C C . SER D 1 20 ? -22.349 39.738 50.571 1.00 14.12 20 SER D C 1
ATOM 2154 O O . SER D 1 20 ? -21.357 40.458 50.682 1.00 16.27 20 SER D O 1
ATOM 2157 N N . ALA D 1 21 ? -22.305 38.520 50.040 1.00 12.88 21 ALA D N 1
ATOM 2158 C CA . ALA D 1 21 ? -21.061 37.947 49.547 1.00 13.08 21 ALA D CA 1
ATOM 2159 C C . ALA D 1 21 ? -20.551 38.766 48.372 1.00 13.09 21 ALA D C 1
ATOM 2160 O O . ALA D 1 21 ? -19.343 38.942 48.203 1.00 12.78 21 ALA D O 1
ATOM 2162 N N . TRP D 1 22 ? -21.475 39.264 47.557 1.00 11.10 22 TRP D N 1
ATOM 2163 C CA . TRP D 1 22 ? -21.110 40.082 46.407 1.00 11.18 22 TRP D CA 1
ATOM 2164 C C . TRP D 1 22 ? -20.455 41.376 46.881 1.00 11.76 22 TRP D C 1
ATOM 2165 O O . TRP D 1 22 ? -19.340 41.704 46.474 1.00 13.88 22 TRP D O 1
ATOM 2176 N N . LEU D 1 23 ? -21.155 42.107 47.741 1.00 11.85 23 LEU D N 1
ATOM 2177 C CA . LEU D 1 23 ? -20.630 43.357 48.277 1.00 13.52 23 LEU D CA 1
ATOM 2178 C C . LEU D 1 23 ? -19.280 43.122 48.944 1.00 13.57 23 LEU D C 1
ATOM 2179 O O . LEU D 1 23 ? -18.383 43.960 48.861 1.00 15.87 23 LEU D O 1
ATOM 2184 N N . SER D 1 24 ? -19.143 41.975 49.602 1.00 12.93 24 SER D N 1
ATOM 2185 C CA . SER D 1 24 ? -17.897 41.624 50.271 1.00 13.28 24 SER D CA 1
ATOM 2186 C C . SER D 1 24 ? -16.758 41.561 49.263 1.00 14.17 24 SER D C 1
ATOM 2187 O O . SER D 1 24 ? -15.676 42.098 49.504 1.00 15.85 24 SER D O 1
ATOM 2190 N N . GLN D 1 25 ? -17.010 40.905 48.134 1.00 14.06 25 GLN D N 1
ATOM 2191 C CA . GLN D 1 25 ? -16.002 40.767 47.093 1.00 13.56 25 GLN D CA 1
ATOM 2192 C C . GLN D 1 25 ? -15.714 42.091 46.396 1.00 13.72 25 GLN D C 1
ATOM 2193 O O . GLN D 1 25 ? -14.588 42.330 45.969 1.00 12.02 25 GLN D O 1
ATOM 2199 N N . GLU D 1 26 ? -16.723 42.949 46.283 1.00 12.57 26 GLU D N 1
ATOM 2200 C CA . GLU D 1 26 ? -16.525 44.251 45.655 1.00 13.42 26 GLU D CA 1
ATOM 2201 C C . GLU D 1 26 ? -15.492 45.032 46.465 1.00 14.80 26 GLU D C 1
ATOM 2202 O O . GLU D 1 26 ? -14.607 45.678 45.907 1.00 16.39 26 GLU D O 1
ATOM 2208 N N . LEU D 1 27 ? -15.614 44.953 47.788 1.00 17.36 27 LEU D N 1
ATOM 2209 C CA . LEU D 1 27 ? -14.701 45.639 48.694 1.00 18.05 27 LEU D CA 1
ATOM 2210 C C . LEU D 1 27 ? -13.317 44.994 48.716 1.00 17.66 27 LEU D C 1
ATOM 2211 O O . LEU D 1 27 ? -12.300 45.688 48.672 1.00 18.79 27 LEU D O 1
ATOM 2216 N N . LEU D 1 28 ? -13.282 43.668 48.793 1.00 19.09 28 LEU D N 1
ATOM 2217 C CA . LEU D 1 28 ? -12.022 42.934 48.817 1.00 20.39 28 LEU D CA 1
ATOM 2218 C C . LEU D 1 28 ? -11.236 43.153 47.526 1.00 22.78 28 LEU D C 1
ATOM 2219 O O . LEU D 1 28 ? -10.004 43.175 47.533 1.00 23.75 28 LEU D O 1
ATOM 2224 N N . HIS D 1 29 ? -11.957 43.325 46.424 1.00 22.33 29 HIS D N 1
ATOM 2225 C CA . HIS D 1 29 ? -11.337 43.532 45.121 1.00 24.28 29 HIS D CA 1
ATOM 2226 C C . HIS D 1 29 ? -10.797 44.953 44.967 1.00 24.73 29 HIS D C 1
ATOM 2227 O O . HIS D 1 29 ? -9.687 45.152 44.472 1.00 22.58 29 HIS D O 1
ATOM 2234 N N . THR D 1 30 ? -11.582 45.934 45.401 1.00 24.68 30 THR D N 1
ATOM 2235 C CA . THR D 1 30 ? -11.192 47.335 45.294 1.00 25.17 30 THR D CA 1
ATOM 2236 C C . THR D 1 30 ? -10.142 47.784 46.314 1.00 25.69 30 THR D C 1
ATOM 2237 O O . THR D 1 30 ? -9.264 48.586 45.995 1.00 24.11 30 THR D O 1
ATOM 2241 N N . PHE D 1 31 ? -10.229 47.264 47.534 1.00 25.53 31 PHE D N 1
ATOM 2242 C CA . PHE D 1 31 ? -9.288 47.629 48.593 1.00 25.78 31 PHE D CA 1
ATOM 2243 C C . PHE D 1 31 ? -8.495 46.420 49.072 1.00 26.42 31 PHE D C 1
ATOM 2244 O O . PHE D 1 31 ? -8.284 46.239 50.273 1.00 24.72 31 PHE D O 1
ATOM 2252 N N . SER D 1 32 ? -8.053 45.599 48.127 1.00 30.38 32 SER D N 1
ATOM 2253 C CA . SER D 1 32 ? -7.301 44.391 48.443 1.00 33.56 32 SER D CA 1
ATOM 2254 C C . SER D 1 32 ? -6.071 44.629 49.312 1.00 35.42 32 SER D C 1
ATOM 2255 O O . SER D 1 32 ? -5.602 43.710 49.979 1.00 36.50 32 SER D O 1
ATOM 2258 N N . GLU D 1 33 ? -5.552 45.853 49.309 1.00 36.80 33 GLU D N 1
ATOM 2259 C CA . GLU D 1 33 ? -4.364 46.157 50.098 1.00 39.84 33 GLU D CA 1
ATOM 2260 C C . GLU D 1 33 ? -4.597 46.997 51.351 1.00 37.62 33 GLU D C 1
ATOM 2261 O O . GLU D 1 33 ? -3.705 47.115 52.193 1.00 37.80 33 GLU D O 1
ATOM 2267 N N . GLU D 1 34 ? -5.787 47.573 51.489 1.00 36.50 34 GLU D N 1
ATOM 2268 C CA . GLU D 1 34 ? -6.079 48.389 52.663 1.00 36.29 34 GLU D CA 1
ATOM 2269 C C . GLU D 1 34 ? -7.030 47.682 53.628 1.00 32.65 34 GLU D C 1
ATOM 2270 O O . GLU D 1 34 ? -7.370 48.226 54.680 1.00 33.20 34 GLU D O 1
ATOM 2276 N N . ILE D 1 35 ? -7.446 46.469 53.277 1.00 27.85 35 ILE D N 1
ATOM 2277 C CA . ILE D 1 35 ? -8.368 45.718 54.115 1.00 25.05 35 ILE D CA 1
ATOM 2278 C C . ILE D 1 35 ? -7.720 44.576 54.885 1.00 23.16 35 ILE D C 1
ATOM 2279 O O . ILE D 1 35 ? -6.972 43.774 54.321 1.00 21.47 35 ILE D O 1
ATOM 2284 N N . GLU D 1 36 ? -8.020 44.509 56.178 1.00 21.71 36 GLU D N 1
ATOM 2285 C CA . GLU D 1 36 ? -7.503 43.448 57.031 1.00 22.76 36 GLU D CA 1
ATOM 2286 C C . GLU D 1 36 ? -8.389 42.241 56.759 1.00 20.54 36 GLU D C 1
ATOM 2287 O O . GLU D 1 36 ? -7.904 41.127 56.569 1.00 19.10 36 GLU D O 1
ATOM 2293 N N . TYR D 1 37 ? -9.696 42.487 56.747 1.00 19.07 37 TYR D N 1
ATOM 2294 C CA . TYR D 1 37 ? -10.667 41.437 56.506 1.00 16.62 37 TYR D CA 1
ATOM 2295 C C . TYR D 1 37 ? -12.084 41.981 56.349 1.00 17.04 37 TYR D C 1
ATOM 2296 O O . TYR D 1 37 ? -12.402 43.078 56.814 1.00 15.77 37 TYR D O 1
ATOM 2305 N N . VAL D 1 38 ? -12.919 41.198 55.673 1.00 13.25 38 VAL D N 1
ATOM 2306 C CA . VAL D 1 38 ? -14.324 41.515 55.487 1.00 12.21 38 VAL D CA 1
ATOM 2307 C C . VAL D 1 38 ? -15.002 40.301 56.101 1.00 14.22 38 VAL D C 1
ATOM 2308 O O . VAL D 1 38 ? -14.727 39.168 55.706 1.00 13.98 38 VAL D O 1
ATOM 2312 N N . ALA D 1 39 ? -15.870 40.529 57.078 1.00 14.22 39 ALA D N 1
ATOM 2313 C CA . ALA D 1 39 ? -16.547 39.425 57.739 1.00 14.88 39 ALA D CA 1
ATOM 2314 C C . ALA D 1 39 ? -18.046 39.433 57.501 1.00 15.39 39 ALA D C 1
ATOM 2315 O O . ALA D 1 39 ? -18.699 40.471 57.605 1.00 14.43 39 ALA D O 1
ATOM 2317 N N . LEU D 1 40 ? -18.580 38.265 57.168 1.00 15.78 40 LEU D N 1
ATOM 2318 C CA . LEU D 1 40 ? -20.007 38.111 56.925 1.00 14.80 40 LEU D CA 1
ATOM 2319 C C . LEU D 1 40 ? -20.651 37.469 58.147 1.00 14.72 40 LEU D C 1
ATOM 2320 O O . LEU D 1 40 ? -20.264 36.375 5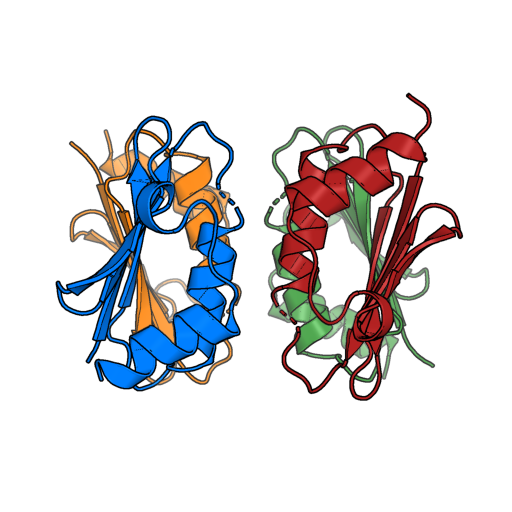8.562 1.00 13.71 40 LEU D O 1
ATOM 2325 N N . HIS D 1 41 ? -21.626 38.160 58.726 1.00 14.37 41 HIS D N 1
ATOM 2326 C CA . HIS D 1 41 ? -22.319 37.668 59.910 1.00 16.69 41 HIS D CA 1
ATOM 2327 C C . HIS D 1 41 ? -23.770 37.284 59.649 1.00 18.43 41 HIS D C 1
ATOM 2328 O O . HIS D 1 41 ? -24.622 38.154 59.479 1.00 17.02 41 HIS D O 1
ATOM 2335 N N . PRO D 1 42 ? -24.073 35.978 59.598 1.00 19.42 42 PRO D N 1
ATOM 2336 C CA . PRO D 1 42 ? -25.477 35.628 59.364 1.00 22.30 42 PRO D CA 1
ATOM 2337 C C . PRO D 1 42 ? -26.254 36.148 60.576 1.00 24.97 42 PRO D C 1
ATOM 2338 O O . PRO D 1 42 ? -25.866 35.887 61.713 1.00 24.34 42 PRO D O 1
ATOM 2342 N N . ASP D 1 43 ? -27.335 36.888 60.343 1.00 28.99 43 ASP D N 1
ATOM 2343 C CA . ASP D 1 43 ? -28.097 37.458 61.454 1.00 34.33 43 ASP D CA 1
ATOM 2344 C C . ASP D 1 43 ? -29.590 37.134 61.466 1.00 35.82 43 ASP D C 1
ATOM 2345 O O . ASP D 1 43 ? -30.059 36.265 60.734 1.00 34.76 43 ASP D O 1
ATOM 2350 N N . THR D 1 44 ? -30.328 37.858 62.307 1.00 40.02 44 THR D N 1
ATOM 2351 C CA . THR D 1 44 ? -31.768 37.668 62.454 1.00 41.65 44 THR D CA 1
ATOM 2352 C C . THR D 1 44 ? -32.626 38.581 61.576 1.00 41.49 44 THR D C 1
ATOM 2353 O O . THR D 1 44 ? -32.139 39.534 60.967 1.00 41.27 44 THR D O 1
ATOM 2357 N N . GLY D 1 45 ? -33.918 38.269 61.549 1.00 40.88 45 GLY D N 1
ATOM 2358 C CA . GLY D 1 45 ? -34.898 38.994 60.758 1.00 38.98 45 GLY D CA 1
ATOM 2359 C C . GLY D 1 45 ? -34.696 40.446 60.361 1.00 37.31 45 GLY D C 1
ATOM 2360 O O . GLY D 1 45 ? -34.395 41.307 61.190 1.00 37.42 45 GLY D O 1
ATOM 2361 N N . GLY D 1 46 ? -34.877 40.699 59.068 1.00 34.77 46 GLY D N 1
ATOM 2362 C CA . GLY D 1 46 ? -34.770 42.035 58.510 1.00 32.78 46 GLY D CA 1
ATOM 2363 C C . GLY D 1 46 ? -33.492 42.828 58.683 1.00 31.53 46 GLY D C 1
ATOM 2364 O O . GLY D 1 46 ? -33.406 43.955 58.195 1.00 31.94 46 GLY D O 1
ATOM 2365 N N . ARG D 1 47 ? -32.495 42.268 59.355 1.00 30.57 47 ARG D N 1
ATOM 2366 C CA . ARG D 1 47 ? -31.257 43.010 59.553 1.00 30.11 47 ARG D CA 1
ATOM 2367 C C . ARG D 1 47 ? -30.269 42.943 58.396 1.00 28.86 47 ARG D C 1
ATOM 2368 O O . ARG D 1 47 ? -30.022 41.883 57.824 1.00 27.81 47 ARG D O 1
ATOM 2376 N N . PHE D 1 48 ? -29.720 44.105 58.062 1.00 26.93 48 PHE D N 1
ATOM 2377 C CA . PHE D 1 48 ? -28.702 44.251 57.026 1.00 26.87 48 PHE D CA 1
ATOM 2378 C C . PHE D 1 48 ? -27.976 45.526 57.415 1.00 26.09 48 PHE D C 1
ATOM 2379 O O . PHE D 1 48 ? -28.466 46.630 57.177 1.00 24.99 48 PHE D O 1
ATOM 2387 N N . GLU D 1 49 ? -26.808 45.369 58.019 1.00 26.37 49 GLU D N 1
ATOM 2388 C CA . GLU D 1 49 ? -26.037 46.512 58.479 1.00 26.34 49 GLU D CA 1
ATOM 2389 C C . GLU D 1 49 ? -24.556 46.275 58.218 1.00 22.78 49 GLU D C 1
ATOM 2390 O O . GLU D 1 49 ? -24.058 45.167 58.405 1.00 22.69 49 GLU D O 1
ATOM 2396 N N . ILE D 1 50 ? -23.857 47.318 57.786 1.00 21.97 50 ILE D N 1
ATOM 2397 C CA . ILE D 1 50 ? -22.434 47.211 57.492 1.00 21.69 50 ILE D CA 1
ATOM 2398 C C . ILE D 1 50 ? -21.606 48.170 58.340 1.00 20.65 50 ILE D C 1
ATOM 2399 O O . ILE D 1 50 ? -21.972 49.330 58.526 1.00 19.94 50 ILE D O 1
ATOM 2404 N N . PHE D 1 51 ? -20.483 47.671 58.847 1.00 21.68 51 PHE D N 1
ATOM 2405 C CA . PHE D 1 51 ? -19.587 48.459 59.683 1.00 22.72 51 PHE D CA 1
ATOM 2406 C C . PHE D 1 51 ? -18.172 48.469 59.120 1.00 22.31 51 PHE D C 1
ATOM 2407 O O . PHE D 1 51 ? -17.713 47.482 58.549 1.00 20.98 51 PHE D O 1
ATOM 2415 N N . CYS D 1 52 ? -17.487 49.594 59.292 1.00 21.03 52 CYS D N 1
ATOM 2416 C CA . CYS D 1 52 ? -16.114 49.749 58.833 1.00 22.82 52 CYS D CA 1
ATOM 2417 C C . CYS D 1 52 ? -15.328 50.367 59.983 1.00 23.84 52 CYS D C 1
ATOM 2418 O O . CYS D 1 52 ? -15.610 51.489 60.410 1.00 22.93 52 CYS D O 1
ATOM 2421 N N . ASN D 1 53 ? -14.350 49.626 60.486 1.00 23.76 53 ASN D N 1
ATOM 2422 C CA . ASN D 1 53 ? -13.542 50.086 61.607 1.00 24.90 53 ASN D CA 1
ATOM 2423 C C . ASN D 1 53 ? -14.435 50.575 62.747 1.00 25.88 53 ASN D C 1
ATOM 2424 O O . ASN D 1 53 ? -14.163 51.603 63.357 1.00 26.34 53 ASN D O 1
ATOM 2429 N N . GLY D 1 54 ? -15.507 49.838 63.021 1.00 23.95 54 GLY D N 1
ATOM 2430 C CA . GLY D 1 54 ? -16.404 50.212 64.098 1.00 25.28 54 GLY D CA 1
ATOM 2431 C C . GLY D 1 54 ? -17.456 51.251 63.750 1.00 26.50 54 GLY D C 1
ATOM 2432 O O . GLY D 1 54 ? -18.387 51.473 64.526 1.00 26.66 54 GLY D O 1
ATOM 2433 N N . VAL D 1 55 ? -17.317 51.889 62.592 1.00 26.85 55 VAL D N 1
ATOM 2434 C CA . VAL D 1 55 ? -18.271 52.909 62.164 1.00 25.61 55 VAL D CA 1
ATOM 2435 C C . VAL D 1 55 ? -19.338 52.340 61.236 1.00 27.09 55 VAL D C 1
ATOM 2436 O O . VAL D 1 55 ? -19.019 51.752 60.204 1.00 27.81 55 VAL D O 1
ATOM 2440 N N . GLN D 1 56 ? -20.603 52.517 61.608 1.00 28.25 56 GLN D N 1
ATOM 2441 C CA . GLN D 1 56 ? -21.706 52.037 60.782 1.00 29.61 56 GLN D CA 1
ATOM 2442 C C . GLN D 1 56 ? -21.758 52.858 59.502 1.00 29.22 56 GLN D C 1
ATOM 2443 O O . GLN D 1 56 ? -21.940 54.076 59.549 1.00 28.64 56 GLN D O 1
ATOM 2449 N N . ILE D 1 57 ? -21.602 52.194 58.361 1.00 29.48 57 ILE D N 1
ATOM 2450 C CA . ILE D 1 57 ? -21.641 52.896 57.086 1.00 27.53 57 ILE D CA 1
ATOM 2451 C C . ILE D 1 57 ? -22.896 52.529 56.294 1.00 28.69 57 ILE D C 1
ATOM 2452 O O . ILE D 1 57 ? -23.083 52.991 55.165 1.00 28.58 57 ILE D O 1
ATOM 2457 N N . TRP D 1 58 ? -23.755 51.700 56.883 1.00 29.67 58 TRP D N 1
ATOM 2458 C CA . TRP D 1 58 ? -24.991 51.310 56.227 1.00 29.97 58 TRP D CA 1
ATOM 2459 C C . TRP D 1 58 ? -25.970 50.590 57.131 1.00 31.66 58 TRP D C 1
ATOM 2460 O O . TRP D 1 58 ? -25.607 49.689 57.898 1.00 32.92 58 TRP D O 1
ATOM 2471 N N . GLU D 1 59 ? -27.230 50.998 57.021 1.00 35.27 59 GLU D N 1
ATOM 2472 C CA . GLU D 1 59 ? -28.314 50.420 57.808 1.00 39.14 59 GLU D CA 1
ATOM 2473 C C . GLU D 1 59 ? -29.537 50.390 56.882 1.00 38.73 59 GLU D C 1
ATOM 2474 O O . GLU D 1 59 ? -30.064 51.427 56.489 1.00 38.44 59 GLU D O 1
ATOM 2480 N N . ARG D 1 60 ? -30.008 49.186 56.572 1.00 40.74 60 ARG D N 1
ATOM 2481 C CA . ARG D 1 60 ? -31.136 49.007 55.663 1.00 41.59 60 ARG D CA 1
ATOM 2482 C C . ARG D 1 60 ? -32.350 49.924 55.910 1.00 42.60 60 ARG D C 1
ATOM 2483 O O . ARG D 1 60 ? -32.787 50.619 54.977 1.00 42.92 60 ARG D O 1
ATOM 2491 N N . LYS D 1 61 ? -32.900 49.902 57.128 1.00 45.27 61 LYS D N 1
ATOM 2492 C CA . LYS D 1 61 ? -34.043 50.763 57.402 1.00 50.67 61 LYS D CA 1
ATOM 2493 C C . LYS D 1 61 ? -33.722 52.235 57.208 1.00 50.26 61 LYS D C 1
ATOM 2494 O O . LYS D 1 61 ? -34.448 52.969 56.554 1.00 51.61 61 LYS D O 1
ATOM 2500 N N . GLN D 1 62 ? -32.621 52.632 57.818 1.00 48.03 62 GLN D N 1
ATOM 2501 C CA . GLN D 1 62 ? -32.140 53.996 57.763 1.00 49.41 62 GLN D CA 1
ATOM 2502 C C . GLN D 1 62 ? -32.048 54.496 56.335 1.00 47.69 62 GLN D C 1
ATOM 2503 O O . GLN D 1 62 ? -32.543 55.558 55.975 1.00 42.94 62 GLN D O 1
ATOM 2509 N N . GLU D 1 63 ? -31.420 53.689 55.494 1.00 48.90 63 GLU D N 1
ATOM 2510 C CA . GLU D 1 63 ? -31.207 53.983 54.075 1.00 41.37 63 GLU D CA 1
ATOM 2511 C C . GLU D 1 63 ? -32.420 53.589 53.238 1.00 40.74 63 GLU D C 1
ATOM 2512 O O . GLU D 1 63 ? -32.566 53.992 52.079 1.00 30.25 63 GLU D O 1
ATOM 2518 N N . GLY D 1 64 ? -33.308 52.765 53.819 1.00 36.65 64 GLY D N 1
ATOM 2519 C CA . GLY D 1 64 ? -34.502 52.319 53.083 1.00 38.55 64 GLY D CA 1
ATOM 2520 C C . GLY D 1 64 ? -34.136 51.452 51.871 1.00 39.03 64 GLY D C 1
ATOM 2521 O O . GLY D 1 64 ? -34.703 51.613 50.774 1.00 43.20 64 GLY D O 1
ATOM 2522 N N . GLY D 1 65 ? -33.143 50.560 52.055 1.00 38.88 65 GLY D N 1
ATOM 2523 C CA . GLY D 1 65 ? -32.775 49.666 50.979 1.00 37.28 65 GLY D CA 1
ATOM 2524 C C . GLY D 1 65 ? -31.355 49.158 51.061 1.00 35.61 65 GLY D C 1
ATOM 2525 O O . GLY D 1 65 ? -30.774 49.146 52.140 1.00 35.89 65 GLY D O 1
ATOM 2526 N N . PHE D 1 66 ? -30.799 48.743 49.918 1.00 33.34 66 PHE D N 1
ATOM 2527 C CA . PHE D 1 66 ? -29.451 48.209 49.876 1.00 32.46 66 PHE D CA 1
ATOM 2528 C C . PHE D 1 66 ? -28.535 49.111 49.068 1.00 33.13 66 PHE D C 1
ATOM 2529 O O . PHE D 1 66 ? -28.960 49.736 48.112 1.00 30.96 66 PHE D O 1
ATOM 2537 N N . PRO D 1 67 ? -27.249 49.179 49.459 1.00 31.92 67 PRO D N 1
ATOM 2538 C CA . PRO D 1 67 ? -26.229 50.005 48.809 1.00 31.77 67 PRO D CA 1
ATOM 2539 C C . PRO D 1 67 ? -25.735 49.588 47.447 1.00 34.98 67 PRO D C 1
ATOM 2540 O O . PRO D 1 67 ? -25.677 48.395 47.131 1.00 35.08 67 PRO D O 1
ATOM 2544 N N . GLU D 1 68 ? -25.388 50.590 46.657 1.00 36.44 68 GLU D N 1
ATOM 2545 C CA . GLU D 1 68 ? -24.852 50.363 45.334 1.00 39.99 68 GLU D CA 1
ATOM 2546 C C . GLU D 1 68 ? -23.386 50.116 45.596 1.00 37.55 68 GLU D C 1
ATOM 2547 O O . GLU D 1 68 ? -22.846 50.592 46.592 1.00 36.74 68 GLU D O 1
ATOM 2553 N N . ALA D 1 69 ? -22.746 49.368 44.715 1.00 34.69 69 ALA D N 1
ATOM 2554 C CA . ALA D 1 69 ? -21.337 49.086 44.892 1.00 33.73 69 ALA D CA 1
ATOM 2555 C C . ALA D 1 69 ? -20.539 50.381 45.026 1.00 33.95 69 ALA D C 1
ATOM 2556 O O . ALA D 1 69 ? -19.675 50.498 45.895 1.00 32.48 69 ALA D O 1
ATOM 2558 N N . LYS D 1 70 ? -20.843 51.359 44.178 1.00 34.01 70 LYS D N 1
ATOM 2559 C CA . LYS D 1 70 ? -20.138 52.631 44.190 1.00 35.93 70 LYS D CA 1
ATOM 2560 C C . LYS D 1 70 ? -20.266 53.391 45.513 1.00 32.85 70 LYS D C 1
ATOM 2561 O O . LYS D 1 70 ? -19.271 53.862 46.069 1.00 31.71 70 LYS D O 1
ATOM 2567 N N . VAL D 1 71 ? -21.491 53.509 46.015 1.00 30.58 71 VAL D N 1
ATOM 2568 C CA . VAL D 1 71 ? -21.740 54.214 47.264 1.00 28.16 71 VAL D CA 1
ATOM 2569 C C . VAL D 1 71 ? -21.005 53.571 48.436 1.00 27.94 71 VAL D C 1
ATOM 2570 O O . VAL D 1 71 ? -20.376 54.261 49.242 1.00 27.29 71 VAL D O 1
ATOM 2574 N N . LEU D 1 72 ? -21.083 52.247 48.529 1.00 27.23 72 LEU D N 1
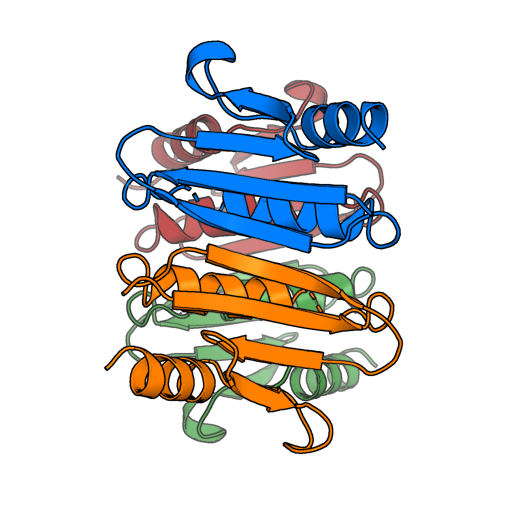ATOM 2575 C CA . LEU D 1 72 ? -20.417 51.526 49.610 1.00 26.32 72 LEU D CA 1
ATOM 2576 C C . LEU D 1 72 ? -18.902 51.666 49.532 1.00 26.06 72 LEU D C 1
ATOM 2577 O O . LEU D 1 72 ? -18.241 51.800 50.560 1.00 24.54 72 LEU D O 1
ATOM 2582 N N . LYS D 1 73 ? -18.355 51.620 48.320 1.00 25.60 73 LYS D N 1
ATOM 2583 C CA . LYS D 1 73 ? -16.909 51.749 48.120 1.00 26.06 73 LYS D CA 1
ATOM 2584 C C . LYS D 1 73 ? -16.471 53.097 48.655 1.00 28.27 73 LYS D C 1
ATOM 2585 O O . LYS D 1 73 ? -15.477 53.235 49.357 1.00 26.46 73 LYS D O 1
ATOM 2591 N N . GLN D 1 74 ? -17.260 54.088 48.302 1.00 31.29 74 GLN D N 1
ATOM 2592 C CA . GLN D 1 74 ? -16.998 55.448 48.674 1.00 33.09 74 GLN D CA 1
ATOM 2593 C C . GLN D 1 74 ? -16.983 55.660 50.193 1.00 32.37 74 GLN D C 1
ATOM 2594 O O . GLN D 1 74 ? -16.040 56.238 50.736 1.00 31.55 74 GLN D O 1
ATOM 2600 N N . ARG D 1 75 ? -18.030 55.196 50.870 1.00 30.20 75 ARG D N 1
ATOM 2601 C CA . ARG D 1 75 ? -18.142 55.330 52.315 1.00 29.43 75 ARG D CA 1
ATOM 2602 C C . ARG D 1 75 ? -17.000 54.628 53.039 1.00 28.89 75 ARG D C 1
ATOM 2603 O O . ARG D 1 75 ? -16.598 55.037 54.128 1.00 30.09 75 ARG D O 1
ATOM 2611 N N . VAL D 1 76 ? -16.486 53.560 52.436 1.00 28.28 76 VAL D N 1
ATOM 2612 C CA . VAL D 1 76 ? -15.375 52.821 53.025 1.00 29.02 76 VAL D CA 1
ATOM 2613 C C . VAL D 1 76 ? -14.091 53.614 52.800 1.00 30.19 76 VAL D C 1
ATOM 2614 O O . VAL D 1 76 ? -13.253 53.727 53.692 1.00 30.44 76 VAL D O 1
ATOM 2618 N N . ARG D 1 77 ? -13.961 54.168 51.598 1.00 32.64 77 ARG D N 1
ATOM 2619 C CA . ARG D 1 77 ? -12.789 54.944 51.222 1.00 35.93 77 ARG D CA 1
ATOM 2620 C C . ARG D 1 77 ? -12.603 56.167 52.130 1.00 37.99 77 ARG D C 1
ATOM 2621 O O . ARG D 1 77 ? -11.480 56.489 52.521 1.00 36.04 77 ARG D O 1
ATOM 2629 N N . ASP D 1 78 ? -13.702 56.834 52.480 1.00 40.81 78 ASP D N 1
ATOM 2630 C CA . ASP D 1 78 ? -13.629 58.007 53.344 1.00 42.88 78 ASP D CA 1
ATOM 2631 C C . ASP D 1 78 ? -13.193 57.686 54.774 1.00 42.36 78 ASP D C 1
ATOM 2632 O O . ASP D 1 78 ? -12.812 58.589 55.530 1.00 42.82 78 ASP D O 1
ATOM 2637 N N . LEU D 1 79 ? -13.253 56.411 55.148 1.00 39.98 79 LEU D N 1
ATOM 2638 C CA . LEU D 1 79 ? -12.867 56.010 56.497 1.00 38.34 79 LEU D CA 1
ATOM 2639 C C . LEU D 1 79 ? -11.518 55.310 56.527 1.00 39.57 79 LEU D C 1
ATOM 2640 O O . LEU D 1 79 ? -10.952 55.093 57.597 1.00 43.57 79 LEU D O 1
ATOM 2645 N N . ILE D 1 80 ? -11.024 54.937 55.353 1.00 38.65 80 ILE D N 1
ATOM 2646 C CA . ILE D 1 80 ? -9.773 54.213 55.202 1.00 39.32 80 ILE D CA 1
ATOM 2647 C C . ILE D 1 80 ? -8.488 55.029 55.312 1.00 36.98 80 ILE D C 1
ATOM 2648 O O . ILE D 1 80 ? -8.482 56.229 55.036 1.00 36.50 80 ILE D O 1
ATOM 2653 N N . ASP D 1 81 ? -7.421 54.367 55.697 1.00 34.93 81 ASP D N 1
ATOM 2654 C CA . ASP D 1 81 ? -6.109 54.982 55.772 1.00 30.04 81 ASP D CA 1
ATOM 2655 C C . ASP D 1 81 ? -5.781 55.130 54.287 1.00 28.75 81 ASP D C 1
ATOM 2656 O O . ASP D 1 81 ? -5.444 54.155 53.605 1.00 27.29 81 ASP D O 1
ATOM 2661 N N . PRO D 1 82 ? -5.889 56.360 53.760 1.00 25.30 82 PRO D N 1
ATOM 2662 C CA . PRO D 1 82 ? -5.605 56.603 52.342 1.00 24.82 82 PRO D CA 1
ATOM 2663 C C . PRO D 1 82 ? -4.148 56.368 51.972 1.00 25.94 82 PRO D C 1
ATOM 2664 O O . PRO D 1 82 ? -3.721 56.881 50.924 1.00 27.68 82 PRO D O 1
#